Protein AF-K1LG59-F1 (afdb_monomer_lite)

Organism: NCBI:txid883112

Structure (mmCIF, N/CA/C/O backbone):
data_AF-K1LG59-F1
#
_entry.id   AF-K1LG59-F1
#
loop_
_atom_site.group_PDB
_atom_site.id
_atom_site.type_symbol
_atom_site.label_atom_id
_atom_site.label_alt_id
_atom_site.label_comp_id
_atom_site.label_asym_id
_at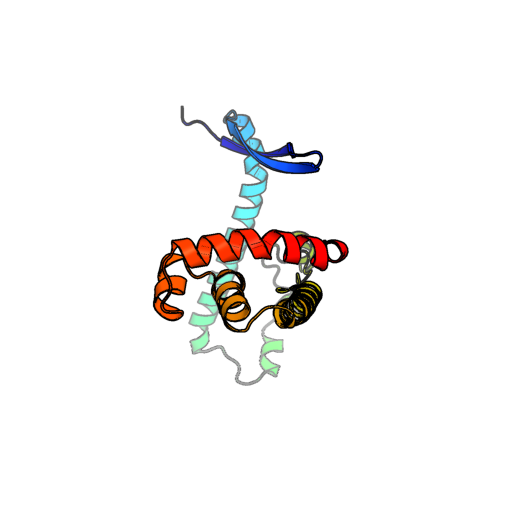om_site.label_entity_id
_atom_site.label_seq_id
_atom_site.pdbx_PDB_ins_code
_atom_site.Cartn_x
_atom_site.Cartn_y
_atom_site.Cartn_z
_atom_site.occupancy
_atom_site.B_iso_or_equiv
_atom_site.auth_seq_id
_atom_site.auth_comp_id
_atom_site.auth_asym_id
_atom_site.auth_atom_id
_atom_site.pdbx_PDB_model_num
ATOM 1 N N . MET A 1 1 ? -4.958 7.139 -50.883 1.00 59.84 1 MET A N 1
ATOM 2 C CA . MET A 1 1 ? -3.515 7.100 -50.556 1.00 59.84 1 MET A CA 1
ATOM 3 C C . MET A 1 1 ? -3.365 6.533 -49.154 1.00 59.84 1 MET A C 1
ATOM 5 O O . MET A 1 1 ? -4.100 6.967 -48.275 1.00 59.84 1 MET A O 1
ATOM 9 N N . LYS A 1 2 ? -2.511 5.521 -48.944 1.00 69.62 2 LYS A N 1
ATOM 10 C CA . LYS A 1 2 ? -2.252 4.999 -47.591 1.00 69.62 2 LYS A CA 1
ATOM 11 C C . LYS A 1 2 ? -1.446 6.051 -46.832 1.00 69.62 2 LYS A C 1
ATOM 13 O O . LYS A 1 2 ? -0.375 6.430 -47.292 1.00 69.62 2 LYS A O 1
ATOM 18 N N . LYS A 1 3 ? -1.971 6.538 -45.710 1.00 76.12 3 LYS A N 1
ATOM 19 C CA . LYS A 1 3 ? -1.255 7.484 -44.851 1.00 76.12 3 LYS A CA 1
ATOM 20 C C . LYS A 1 3 ? -0.057 6.772 -44.216 1.00 76.12 3 LYS A C 1
ATOM 22 O O . LYS A 1 3 ? -0.211 5.657 -43.717 1.00 76.12 3 LYS A O 1
ATOM 27 N N . ARG A 1 4 ? 1.130 7.378 -44.282 1.00 81.69 4 ARG A N 1
ATOM 28 C CA . ARG A 1 4 ? 2.338 6.897 -43.598 1.00 81.69 4 ARG A CA 1
ATOM 29 C C . ARG A 1 4 ? 2.473 7.664 -42.288 1.00 81.69 4 ARG A C 1
ATOM 31 O O . ARG A 1 4 ? 2.302 8.880 -42.270 1.00 81.69 4 ARG A O 1
ATOM 38 N N . VAL A 1 5 ? 2.748 6.949 -41.207 1.00 82.75 5 VAL A N 1
ATOM 39 C CA . VAL A 1 5 ? 2.861 7.516 -39.861 1.00 82.75 5 VAL A CA 1
ATOM 40 C C . VAL A 1 5 ? 4.259 7.224 -39.342 1.00 82.75 5 VAL A C 1
ATOM 42 O O . VAL A 1 5 ? 4.780 6.126 -39.547 1.00 82.75 5 VAL A O 1
ATOM 45 N N . VAL A 1 6 ? 4.870 8.219 -38.705 1.00 78.94 6 VAL A N 1
ATOM 46 C CA . VAL A 1 6 ? 6.154 8.084 -38.013 1.00 78.94 6 VAL A CA 1
ATOM 47 C C . VAL A 1 6 ? 5.965 8.520 -36.567 1.00 78.94 6 VAL A C 1
ATOM 49 O O . VAL A 1 6 ? 5.297 9.518 -36.290 1.00 78.94 6 VAL A O 1
ATOM 52 N N . THR A 1 7 ? 6.555 7.770 -35.643 1.00 83.50 7 THR A N 1
ATOM 53 C CA . THR A 1 7 ? 6.561 8.106 -34.221 1.00 83.50 7 THR A CA 1
ATOM 54 C C . THR A 1 7 ? 7.739 9.025 -33.921 1.00 83.50 7 THR A C 1
ATOM 56 O O . THR A 1 7 ? 8.890 8.673 -34.167 1.00 83.50 7 THR A O 1
ATOM 59 N N . VAL A 1 8 ? 7.459 10.200 -33.367 1.00 80.25 8 VAL A N 1
ATOM 60 C CA . VAL A 1 8 ? 8.466 11.187 -32.970 1.00 80.25 8 VAL A CA 1
ATOM 61 C C . VAL A 1 8 ? 8.398 11.377 -31.459 1.00 80.25 8 VAL A C 1
ATOM 63 O O . VAL A 1 8 ? 7.313 11.514 -30.895 1.00 80.25 8 VAL A O 1
ATOM 66 N N . LYS A 1 9 ? 9.552 11.395 -30.786 1.00 81.94 9 LYS A N 1
ATOM 67 C CA . LYS A 1 9 ? 9.637 11.746 -29.362 1.00 81.94 9 LYS A CA 1
ATOM 68 C C . LYS A 1 9 ? 9.551 13.262 -29.220 1.00 81.94 9 LYS A C 1
ATOM 70 O O . LYS A 1 9 ? 10.435 13.973 -29.690 1.00 81.94 9 LYS A O 1
ATOM 75 N N . THR A 1 10 ? 8.503 13.759 -28.577 1.00 80.88 10 THR A N 1
ATOM 76 C CA . THR A 1 10 ? 8.322 15.183 -28.277 1.00 80.88 10 THR A CA 1
ATOM 77 C C . THR A 1 10 ? 8.369 15.415 -26.772 1.00 80.88 10 THR A C 1
ATOM 79 O O . THR A 1 10 ? 7.940 14.576 -25.983 1.00 80.88 10 THR A O 1
ATOM 82 N N . VAL A 1 11 ? 8.924 16.548 -26.344 1.00 82.75 11 VAL A N 1
ATOM 83 C CA . VAL A 1 11 ? 8.945 16.922 -24.925 1.00 82.75 11 VAL A CA 1
ATOM 84 C C . VAL A 1 11 ? 7.616 17.589 -24.585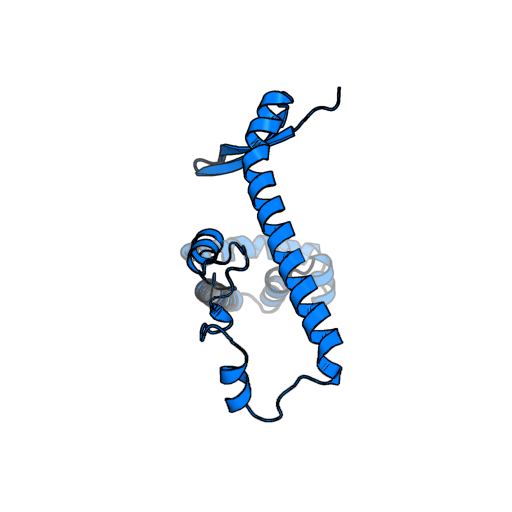 1.00 82.75 11 VAL A C 1
ATOM 86 O O . VAL A 1 11 ? 7.240 18.577 -25.216 1.00 82.75 11 VAL A O 1
ATOM 89 N N . LYS A 1 12 ? 6.905 17.069 -23.582 1.00 82.38 12 LYS A N 1
ATOM 90 C CA . LYS A 1 12 ? 5.705 17.695 -23.016 1.00 82.38 12 LYS A CA 1
ATOM 91 C C . LYS A 1 12 ? 5.931 18.025 -21.546 1.00 82.38 12 LYS A C 1
ATOM 93 O O . LYS A 1 12 ? 6.510 17.241 -20.800 1.00 82.38 12 LYS A O 1
ATOM 98 N N . GLN A 1 13 ? 5.456 19.195 -21.137 1.00 77.75 13 GLN A N 1
ATOM 99 C CA . GLN A 1 13 ? 5.476 19.641 -19.748 1.00 77.75 13 GLN A CA 1
ATOM 100 C C . GLN A 1 13 ? 4.234 19.118 -19.032 1.00 77.75 13 GLN A C 1
ATOM 102 O O . GLN A 1 13 ? 3.113 19.472 -19.394 1.00 77.75 13 GLN A O 1
ATOM 107 N N . ILE A 1 14 ? 4.436 18.272 -18.024 1.00 75.50 14 ILE A N 1
ATOM 108 C CA . ILE A 1 14 ? 3.369 17.760 -17.161 1.00 75.50 14 ILE A CA 1
ATOM 109 C C . ILE A 1 14 ? 3.797 18.041 -15.721 1.00 75.50 14 ILE A C 1
ATOM 111 O O . ILE A 1 14 ? 4.846 17.574 -15.282 1.00 75.50 14 ILE A O 1
ATOM 115 N N . ASN A 1 15 ? 3.010 18.839 -14.992 1.00 73.00 15 ASN A N 1
ATOM 116 C CA . ASN A 1 15 ? 3.259 19.204 -13.588 1.00 73.00 15 ASN A CA 1
ATOM 117 C C . ASN A 1 15 ? 4.679 19.750 -13.315 1.00 73.00 15 ASN A C 1
ATOM 119 O O . ASN A 1 15 ? 5.313 19.388 -12.326 1.00 73.00 15 ASN A O 1
ATOM 123 N N . GLY A 1 16 ? 5.201 20.595 -14.212 1.00 76.94 16 GLY A N 1
ATOM 124 C CA . GLY A 1 16 ? 6.520 21.229 -14.067 1.00 76.94 16 GLY A CA 1
ATOM 125 C C . GLY A 1 16 ? 7.722 20.322 -14.362 1.00 76.94 16 GLY A C 1
ATOM 126 O O . GLY A 1 16 ? 8.859 20.749 -14.171 1.00 76.94 16 GLY A O 1
ATOM 127 N N . LYS A 1 17 ? 7.498 19.087 -14.834 1.00 68.94 17 LYS A N 1
ATOM 128 C CA . LYS A 1 17 ? 8.548 18.165 -15.288 1.00 68.94 17 LYS A CA 1
ATOM 129 C C . LYS A 1 17 ? 8.451 17.946 -16.802 1.00 68.94 17 LYS A C 1
ATOM 131 O O . LYS A 1 17 ? 7.362 17.782 -17.355 1.00 68.94 17 LYS A O 1
ATOM 136 N N . ASN A 1 18 ? 9.609 17.914 -17.466 1.00 78.88 18 ASN A N 1
ATOM 137 C CA . ASN A 1 18 ? 9.730 17.542 -18.877 1.00 78.88 18 ASN A CA 1
ATOM 138 C C . ASN A 1 18 ? 9.606 16.021 -19.021 1.00 78.88 18 ASN A C 1
ATOM 140 O O . ASN A 1 18 ? 10.445 15.287 -18.504 1.00 78.88 18 ASN A O 1
ATOM 144 N N . VAL A 1 19 ? 8.593 15.556 -19.748 1.00 79.56 19 VAL A N 1
ATOM 145 C CA . VAL A 1 19 ? 8.387 14.137 -20.060 1.00 79.56 19 VAL A CA 1
ATOM 146 C C . VAL A 1 19 ? 8.488 13.940 -21.570 1.00 79.56 19 VAL A C 1
ATOM 148 O O . VAL A 1 19 ? 7.882 14.686 -22.342 1.00 79.56 19 VAL A O 1
ATOM 151 N N . LEU A 1 20 ? 9.254 12.936 -22.003 1.00 79.25 20 LEU A N 1
ATOM 152 C CA . LEU A 1 20 ? 9.310 12.524 -23.405 1.00 79.25 20 LEU A CA 1
ATOM 153 C C . LEU A 1 20 ? 8.065 11.702 -23.739 1.00 79.25 20 LEU A C 1
ATOM 155 O O . LEU A 1 20 ? 7.822 10.656 -23.143 1.00 79.25 20 LEU A O 1
ATOM 159 N N . VAL A 1 21 ? 7.283 12.176 -24.701 1.00 78.19 21 VAL A N 1
ATOM 160 C CA . VAL A 1 21 ? 6.050 11.539 -25.156 1.00 78.19 21 VAL A CA 1
ATOM 161 C C . VAL A 1 21 ? 6.207 11.151 -26.618 1.00 78.19 21 VAL A C 1
ATOM 163 O O . VAL A 1 21 ? 6.633 11.949 -27.449 1.00 78.19 21 VAL A O 1
ATOM 166 N N . ASN A 1 22 ? 5.843 9.916 -26.941 1.00 81.44 22 ASN A N 1
ATOM 167 C CA . ASN A 1 22 ? 5.785 9.453 -28.320 1.00 81.44 22 ASN A CA 1
ATOM 168 C C . ASN A 1 22 ? 4.531 10.029 -28.987 1.00 81.44 22 ASN A C 1
ATOM 170 O O . ASN A 1 22 ? 3.416 9.816 -28.511 1.00 81.44 22 ASN A O 1
ATOM 174 N N . GLN A 1 23 ? 4.713 10.768 -30.076 1.00 81.06 23 GLN A N 1
ATOM 175 C CA . GLN A 1 23 ? 3.637 11.338 -30.873 1.00 81.06 23 GLN A CA 1
ATOM 176 C C . GLN A 1 23 ? 3.689 10.775 -32.289 1.00 81.06 23 GLN A C 1
ATOM 178 O O . GLN A 1 23 ? 4.724 10.815 -32.950 1.00 81.06 23 GLN A O 1
ATOM 183 N N . GLU A 1 24 ? 2.557 10.267 -32.759 1.00 83.75 24 GLU A N 1
ATOM 184 C CA . GLU A 1 24 ? 2.387 9.825 -34.137 1.00 83.75 24 GLU A CA 1
ATOM 185 C C . GLU A 1 24 ? 2.074 11.025 -35.032 1.00 83.75 24 GLU A C 1
ATOM 187 O O . GLU A 1 24 ? 1.126 11.774 -34.788 1.00 83.75 24 GLU A O 1
ATOM 192 N N . VAL A 1 25 ? 2.903 11.228 -36.054 1.00 84.81 25 VAL A N 1
ATOM 193 C CA . VAL A 1 25 ? 2.750 12.302 -37.036 1.00 84.81 25 VAL A CA 1
ATOM 194 C C . VAL A 1 25 ? 2.506 11.671 -38.402 1.00 84.81 25 VAL A C 1
ATOM 196 O O . VAL A 1 25 ? 3.208 10.737 -38.797 1.00 84.81 25 VAL A O 1
ATOM 199 N N . GLU A 1 26 ? 1.498 12.165 -39.123 1.00 83.81 26 GLU A N 1
ATOM 200 C CA . GLU A 1 26 ? 1.270 11.800 -40.522 1.00 83.81 26 GLU A CA 1
ATOM 201 C C . GLU A 1 26 ? 2.316 12.498 -41.394 1.00 83.81 26 GLU A C 1
ATOM 203 O O . GLU A 1 26 ? 2.472 13.718 -41.347 1.00 83.81 26 GLU A O 1
ATOM 208 N N . VAL A 1 27 ? 3.047 11.716 -42.182 1.00 83.00 27 VAL A N 1
ATOM 209 C CA . VAL A 1 27 ? 4.206 12.185 -42.943 1.00 83.00 27 VAL A CA 1
ATOM 210 C C . VAL A 1 27 ? 4.027 11.834 -44.421 1.00 83.00 27 VAL A C 1
ATOM 212 O O . VAL A 1 27 ? 3.361 10.854 -44.771 1.00 83.00 27 VAL A O 1
ATOM 215 N N . THR A 1 28 ? 4.604 12.646 -45.309 1.00 89.69 28 THR A N 1
ATOM 216 C CA . THR A 1 28 ? 4.621 12.355 -46.748 1.00 89.69 28 THR A CA 1
ATOM 217 C C . THR A 1 28 ? 5.426 11.085 -47.036 1.00 89.69 28 THR A C 1
ATOM 219 O O . THR A 1 28 ? 6.312 10.693 -46.276 1.00 89.69 28 THR A O 1
ATOM 222 N N . GLU A 1 29 ? 5.126 10.416 -48.149 1.00 84.62 29 GLU A N 1
ATOM 223 C CA . GLU A 1 29 ? 5.803 9.165 -48.508 1.00 84.62 29 GLU A CA 1
ATOM 224 C C . GLU A 1 29 ? 7.314 9.354 -48.702 1.00 84.62 29 GLU A C 1
ATOM 226 O O . GLU A 1 29 ? 8.093 8.513 -48.266 1.00 84.62 29 GLU A O 1
ATOM 231 N N . GLU A 1 30 ? 7.736 10.487 -49.262 1.00 85.88 30 GLU A N 1
ATOM 232 C CA . GLU A 1 30 ? 9.151 10.815 -49.467 1.00 85.88 30 GLU A CA 1
ATOM 233 C C . GLU A 1 30 ? 9.920 10.914 -48.146 1.00 85.88 30 GLU A C 1
ATOM 235 O O . GLU A 1 30 ? 10.964 10.283 -47.987 1.00 85.88 30 GLU A O 1
ATOM 240 N N . ILE A 1 31 ? 9.372 11.643 -47.168 1.00 85.00 31 ILE A N 1
ATOM 241 C CA . ILE A 1 31 ? 10.004 11.809 -45.855 1.00 85.00 31 ILE A CA 1
ATOM 242 C C . ILE A 1 31 ? 9.994 10.475 -45.098 1.00 85.00 31 ILE A C 1
ATOM 244 O O . ILE A 1 31 ? 10.985 10.120 -44.464 1.00 85.00 31 ILE A O 1
ATOM 248 N N . TYR A 1 32 ? 8.911 9.699 -45.196 1.00 85.69 32 TYR A N 1
ATOM 249 C CA . TYR A 1 32 ? 8.847 8.362 -44.606 1.00 85.69 32 TYR A CA 1
ATOM 250 C C . TYR A 1 32 ? 9.939 7.443 -45.167 1.00 85.69 32 TYR A C 1
ATOM 252 O O . TYR A 1 32 ? 10.636 6.777 -44.405 1.00 85.69 32 TYR A O 1
ATOM 260 N N . LEU A 1 33 ? 10.118 7.417 -46.491 1.00 88.12 33 LEU A N 1
ATOM 261 C CA . LEU A 1 33 ? 11.151 6.605 -47.131 1.00 88.12 33 LEU A CA 1
ATOM 262 C C . LEU A 1 33 ? 12.553 7.046 -46.705 1.00 88.12 33 LEU A C 1
ATOM 264 O O . LEU A 1 33 ? 13.368 6.189 -46.375 1.00 88.12 33 LEU A O 1
ATOM 268 N N . GLU A 1 34 ? 12.830 8.349 -46.666 1.00 90.38 34 GLU A N 1
ATOM 269 C CA . GLU A 1 34 ? 14.144 8.862 -46.265 1.00 90.38 34 GLU A CA 1
ATOM 270 C C . GLU A 1 34 ? 14.478 8.517 -44.808 1.00 90.38 34 GLU A C 1
ATOM 272 O O . GLU A 1 34 ? 15.573 8.034 -44.519 1.00 90.38 34 GLU A O 1
ATOM 277 N N . MET A 1 35 ? 13.497 8.652 -43.910 1.00 86.50 35 MET A N 1
ATOM 278 C CA . MET A 1 35 ? 13.631 8.278 -42.500 1.00 86.50 35 MET A CA 1
ATOM 279 C C . MET A 1 35 ? 13.814 6.768 -42.296 1.00 86.50 35 MET A C 1
ATOM 281 O O . MET A 1 35 ? 14.581 6.352 -41.431 1.00 86.50 35 MET A O 1
ATOM 285 N N . MET A 1 36 ? 13.131 5.932 -43.084 1.00 88.12 36 MET A N 1
ATOM 286 C CA . MET A 1 36 ? 13.160 4.472 -42.918 1.00 88.12 36 MET A CA 1
ATOM 287 C C . MET A 1 36 ? 14.335 3.792 -43.634 1.00 88.12 36 MET A C 1
ATOM 289 O O . MET A 1 36 ? 14.748 2.709 -43.227 1.00 88.12 36 MET A O 1
ATOM 293 N N . ARG A 1 37 ? 14.922 4.412 -44.666 1.00 85.56 37 ARG A N 1
ATOM 294 C CA . ARG A 1 37 ? 16.114 3.911 -45.381 1.00 85.56 37 ARG A CA 1
ATOM 295 C C . ARG A 1 37 ? 17.276 3.475 -44.474 1.00 85.56 37 ARG A C 1
ATOM 297 O O . ARG A 1 37 ? 17.803 2.389 -44.719 1.00 85.56 37 ARG A O 1
ATOM 304 N N . PRO A 1 38 ? 17.738 4.253 -43.474 1.00 83.81 38 PRO A N 1
ATOM 305 C CA . PRO A 1 38 ? 18.802 3.805 -42.573 1.00 83.81 38 PRO A CA 1
ATOM 306 C C . PRO A 1 38 ? 18.388 2.569 -41.767 1.00 83.81 38 PRO A C 1
ATOM 308 O O . PRO A 1 38 ? 19.125 1.587 -41.765 1.00 83.81 38 PRO A O 1
ATOM 311 N N . VAL A 1 39 ? 17.177 2.568 -41.203 1.00 82.44 39 VAL A N 1
ATOM 312 C CA . VAL A 1 39 ? 16.633 1.444 -40.423 1.00 82.44 39 VAL A CA 1
ATOM 313 C C . VAL A 1 39 ? 16.542 0.174 -41.273 1.00 82.44 39 VAL A C 1
ATOM 315 O O . VAL A 1 39 ? 16.942 -0.903 -40.843 1.00 82.44 39 VAL A O 1
ATOM 318 N N . TRP A 1 40 ? 16.071 0.282 -42.516 1.00 85.19 40 TRP A N 1
ATOM 319 C CA . TRP A 1 40 ? 16.000 -0.855 -43.434 1.00 85.19 40 TRP A CA 1
ATOM 320 C C . TRP A 1 40 ? 17.365 -1.371 -43.863 1.00 85.19 40 TRP A C 1
ATOM 322 O O . TRP A 1 40 ? 17.512 -2.576 -44.057 1.00 85.19 40 TRP A O 1
ATOM 332 N N . ARG A 1 41 ? 18.363 -0.493 -44.023 1.00 81.00 41 ARG A N 1
ATOM 333 C CA . ARG A 1 41 ? 19.738 -0.925 -44.302 1.00 81.00 41 ARG A CA 1
ATOM 334 C C . ARG A 1 41 ? 20.275 -1.769 -43.156 1.00 81.00 41 ARG A C 1
ATOM 336 O O . ARG A 1 41 ? 20.792 -2.847 -43.429 1.00 81.00 41 ARG A O 1
ATOM 343 N N . GLU A 1 42 ? 20.091 -1.324 -41.916 1.00 73.56 42 GLU A N 1
ATOM 344 C CA . GLU A 1 42 ? 20.492 -2.088 -40.730 1.00 73.56 42 GLU A CA 1
ATOM 345 C C . GLU A 1 42 ? 19.739 -3.422 -40.653 1.00 73.56 42 GLU A C 1
ATOM 347 O O . GLU A 1 42 ? 20.366 -4.475 -40.622 1.00 73.56 42 GLU A O 1
ATOM 352 N N . GLN A 1 43 ? 18.407 -3.415 -40.767 1.00 77.31 43 GLN A N 1
ATOM 353 C CA . GLN A 1 43 ? 17.601 -4.644 -40.754 1.00 77.31 43 GLN A CA 1
ATOM 354 C C . GLN A 1 43 ? 18.001 -5.629 -41.858 1.00 77.31 43 GLN A C 1
ATOM 356 O O . GLN A 1 43 ? 18.062 -6.834 -41.622 1.00 77.31 43 GLN A O 1
ATOM 361 N N . LYS A 1 44 ? 18.290 -5.141 -43.071 1.00 75.62 44 LYS A N 1
ATOM 362 C CA . LYS A 1 44 ? 18.746 -5.987 -44.180 1.00 75.62 44 LYS A CA 1
ATOM 363 C C . LYS A 1 44 ? 20.159 -6.518 -43.970 1.00 75.62 44 LYS A C 1
ATOM 365 O O . LYS A 1 44 ? 20.421 -7.643 -44.385 1.00 75.62 44 LYS A O 1
ATOM 370 N N . GLN A 1 45 ? 21.050 -5.751 -43.347 1.00 71.00 45 GLN A N 1
ATOM 371 C CA . GLN A 1 45 ? 22.369 -6.244 -42.943 1.00 71.00 45 GLN A CA 1
ATOM 372 C C . GLN A 1 45 ? 22.235 -7.350 -41.894 1.00 71.00 45 GLN A C 1
ATOM 374 O O . GLN A 1 45 ? 22.796 -8.424 -42.082 1.00 71.00 45 GLN A O 1
ATOM 379 N N . THR A 1 46 ? 21.415 -7.135 -40.864 1.00 66.56 46 THR A N 1
ATOM 380 C CA . THR A 1 46 ? 21.115 -8.135 -39.835 1.00 66.56 46 THR A CA 1
ATOM 381 C C . THR A 1 46 ? 20.500 -9.399 -40.434 1.00 66.56 46 THR A C 1
ATOM 383 O O . THR A 1 46 ? 20.933 -10.497 -40.105 1.00 66.56 46 THR A O 1
ATOM 386 N N . GLN A 1 47 ? 19.536 -9.263 -41.353 1.00 68.06 47 GLN A N 1
ATOM 387 C CA . GLN A 1 47 ? 18.915 -10.401 -42.034 1.00 68.06 47 GLN A CA 1
ATOM 388 C C . GLN A 1 47 ? 19.953 -11.250 -42.780 1.00 68.06 47 GLN A C 1
ATOM 390 O O . GLN A 1 47 ? 19.959 -12.462 -42.607 1.00 68.06 47 GLN A O 1
ATOM 395 N N . ARG A 1 48 ? 20.844 -10.619 -43.559 1.00 70.00 48 ARG A N 1
ATOM 396 C CA . ARG A 1 48 ? 21.920 -11.322 -44.280 1.00 70.00 48 ARG A CA 1
ATOM 397 C C . ARG A 1 48 ? 22.869 -12.024 -43.319 1.00 70.00 48 ARG A C 1
ATOM 399 O O . ARG A 1 48 ? 23.192 -13.181 -43.522 1.00 70.00 48 ARG A O 1
ATOM 406 N N . ALA A 1 49 ? 23.243 -11.349 -42.237 1.00 64.94 49 ALA A N 1
ATOM 407 C CA . ALA A 1 49 ? 24.143 -11.921 -41.249 1.00 64.94 49 ALA A CA 1
ATOM 408 C C . ALA A 1 49 ? 23.544 -13.159 -40.551 1.00 64.94 49 ALA A C 1
ATOM 410 O O . ALA A 1 49 ? 24.257 -14.131 -40.338 1.00 64.94 49 ALA A O 1
ATOM 411 N N . TYR A 1 50 ? 22.243 -13.163 -40.235 1.00 64.12 50 TYR A N 1
ATOM 412 C CA . TYR A 1 50 ? 21.571 -14.349 -39.684 1.00 64.12 50 TYR A CA 1
ATOM 413 C C . TYR A 1 50 ? 21.326 -15.451 -40.722 1.00 64.12 50 TYR A C 1
ATOM 415 O O . TYR A 1 50 ? 21.365 -16.625 -40.370 1.00 64.12 50 TYR A O 1
ATOM 423 N N . GLU A 1 51 ? 21.077 -15.098 -41.984 1.00 65.12 51 GLU A N 1
ATOM 424 C CA . GLU A 1 51 ? 20.964 -16.063 -43.083 1.00 65.12 51 GLU A CA 1
ATOM 425 C C . GLU A 1 51 ? 22.298 -16.788 -43.303 1.00 65.12 51 GLU A C 1
ATOM 427 O O . GLU A 1 51 ? 22.320 -18.016 -43.309 1.00 65.12 51 GLU A O 1
ATOM 432 N N . ASP A 1 52 ? 23.411 -16.049 -43.329 1.00 63.03 52 ASP A N 1
ATOM 433 C CA . ASP A 1 52 ? 24.765 -16.608 -43.402 1.00 63.03 52 ASP A CA 1
ATOM 434 C C . ASP A 1 52 ? 25.065 -17.528 -42.203 1.00 63.03 52 ASP A C 1
ATOM 436 O O . ASP A 1 52 ? 25.660 -18.592 -42.365 1.00 63.03 52 ASP A O 1
ATOM 440 N N . ILE A 1 53 ? 24.617 -17.152 -40.997 1.00 58.69 53 ILE A N 1
ATOM 441 C CA . ILE A 1 53 ? 24.738 -17.980 -39.787 1.00 58.69 53 ILE A CA 1
ATOM 442 C C . ILE A 1 53 ? 23.928 -19.269 -39.929 1.00 58.69 53 ILE A C 1
ATOM 444 O O . ILE A 1 53 ? 24.469 -20.344 -39.701 1.00 58.69 53 ILE A O 1
ATOM 448 N N . ASN A 1 54 ? 22.655 -19.190 -40.316 1.00 58.84 54 ASN A N 1
ATOM 449 C CA . ASN A 1 54 ? 21.796 -20.368 -40.452 1.00 58.84 54 ASN A CA 1
ATOM 450 C C . ASN A 1 54 ? 22.308 -21.330 -41.527 1.00 58.84 54 ASN A C 1
ATOM 452 O O . ASN A 1 54 ? 22.267 -22.534 -41.306 1.00 58.84 54 ASN A O 1
ATOM 456 N N . VAL A 1 55 ? 22.832 -20.808 -42.641 1.00 62.16 55 VAL A N 1
ATOM 457 C CA . VAL A 1 55 ? 23.500 -21.610 -43.677 1.00 62.16 55 VAL A CA 1
ATOM 458 C C . VAL A 1 55 ? 24.765 -22.271 -43.123 1.00 62.16 55 VAL A C 1
ATOM 460 O O . VAL A 1 55 ? 24.996 -23.454 -43.352 1.00 62.16 55 VAL A O 1
ATOM 463 N N . ALA A 1 56 ? 25.579 -21.546 -42.351 1.00 60.31 56 ALA A N 1
ATOM 464 C CA . ALA A 1 56 ? 26.754 -22.127 -41.705 1.00 60.31 56 ALA A CA 1
ATOM 465 C C . ALA A 1 56 ? 26.376 -23.235 -40.701 1.00 60.31 56 ALA A C 1
ATOM 467 O O . ALA A 1 56 ? 27.036 -24.270 -40.667 1.00 60.31 56 ALA A O 1
ATOM 468 N N . TRP A 1 57 ? 25.299 -23.058 -39.926 1.00 53.78 57 TRP A N 1
ATOM 469 C CA . TRP A 1 57 ? 24.793 -24.075 -38.997 1.00 53.78 57 TRP A CA 1
ATOM 470 C C . TRP A 1 57 ? 24.178 -25.280 -39.709 1.00 53.78 57 TRP A C 1
ATOM 472 O O . TRP A 1 57 ? 24.444 -26.400 -39.289 1.00 53.78 57 TRP A O 1
ATOM 482 N N . SER A 1 58 ? 23.408 -25.086 -40.787 1.00 56.78 58 SER A N 1
ATOM 483 C CA . SER A 1 58 ? 22.851 -26.202 -41.561 1.00 56.78 58 SER A CA 1
ATOM 484 C C . SER A 1 58 ? 23.950 -27.019 -42.227 1.00 56.78 58 SER A C 1
ATOM 486 O O . SER A 1 58 ? 23.928 -28.241 -42.151 1.00 56.78 58 SER A O 1
ATOM 488 N N . ASN A 1 59 ? 24.960 -26.355 -42.798 1.00 58.50 59 ASN A N 1
ATOM 489 C CA . ASN A 1 59 ? 26.117 -27.040 -43.372 1.00 58.50 59 ASN A CA 1
ATOM 490 C C . ASN A 1 59 ? 26.900 -27.789 -42.283 1.00 58.50 59 ASN A C 1
ATOM 492 O O . ASN A 1 59 ? 27.305 -28.927 -42.487 1.00 58.50 59 ASN A O 1
ATOM 496 N N . TYR A 1 60 ? 27.047 -27.194 -41.095 1.00 56.12 60 TYR A N 1
ATOM 497 C CA . TYR A 1 60 ? 27.664 -27.849 -39.941 1.00 56.12 60 TYR A CA 1
ATOM 498 C C . TYR A 1 60 ? 26.866 -29.066 -39.436 1.00 56.12 60 TYR A C 1
ATOM 500 O O . TYR A 1 60 ? 27.460 -30.040 -38.977 1.00 56.12 60 TYR A O 1
ATOM 508 N N . GLU A 1 61 ? 25.533 -29.035 -39.499 1.00 55.56 61 GLU A N 1
ATOM 509 C CA . GLU A 1 61 ? 24.665 -30.162 -39.135 1.00 55.56 61 GLU A CA 1
ATOM 510 C C . GLU A 1 61 ? 24.646 -31.273 -40.194 1.00 55.56 61 GLU A C 1
ATOM 512 O O . GLU A 1 61 ? 24.607 -32.448 -39.827 1.00 55.56 61 GLU A O 1
ATOM 517 N N . GLU A 1 62 ? 24.731 -30.933 -41.481 1.00 56.06 62 GLU A N 1
ATOM 518 C CA . GLU A 1 62 ? 24.803 -31.902 -42.583 1.00 56.06 62 GLU A CA 1
ATOM 519 C C . GLU A 1 62 ? 26.193 -32.561 -42.694 1.00 56.06 62 GLU A C 1
ATOM 521 O O . GLU A 1 62 ? 26.288 -33.778 -42.862 1.00 56.06 62 GLU A O 1
ATOM 526 N N . GLU A 1 63 ? 27.285 -31.809 -42.512 1.00 53.47 63 GLU A N 1
ATOM 527 C CA . GLU A 1 63 ? 28.665 -32.337 -42.515 1.00 53.47 63 GLU A CA 1
ATOM 528 C C . GLU A 1 63 ? 29.048 -33.063 -41.211 1.00 53.47 63 GLU A C 1
ATOM 530 O O . GLU A 1 63 ? 30.068 -33.761 -41.135 1.00 53.47 63 GLU A O 1
ATOM 535 N N . LYS A 1 64 ? 28.187 -32.986 -40.189 1.00 48.22 64 LYS A N 1
ATOM 536 C CA . LYS A 1 64 ? 28.322 -33.699 -38.909 1.00 48.22 64 LYS A CA 1
ATOM 537 C C . LYS A 1 64 ? 28.243 -35.224 -39.021 1.00 48.22 64 LYS A C 1
ATOM 539 O O . LYS A 1 64 ? 28.379 -35.901 -38.002 1.00 48.22 64 LYS A O 1
ATOM 544 N N . SER A 1 65 ? 28.051 -35.771 -40.222 1.00 49.16 65 SER A N 1
ATOM 545 C CA . SER A 1 65 ? 28.113 -37.214 -40.448 1.00 49.16 65 SER A CA 1
ATOM 546 C C . SER A 1 65 ? 29.542 -37.762 -40.570 1.00 49.16 65 SER A C 1
ATOM 548 O O . SER A 1 65 ? 29.732 -38.905 -40.179 1.00 49.16 65 SER A O 1
ATOM 550 N N . ASP A 1 66 ? 30.545 -36.997 -41.030 1.00 51.62 66 ASP A N 1
ATOM 551 C CA . ASP A 1 66 ? 31.900 -37.546 -41.291 1.00 51.62 66 ASP A CA 1
ATOM 552 C C . ASP A 1 66 ? 33.079 -36.631 -40.883 1.00 51.62 66 ASP A C 1
ATOM 554 O O . ASP A 1 66 ? 34.235 -37.051 -40.962 1.00 51.62 66 ASP A O 1
ATOM 558 N N . TRP A 1 67 ? 32.832 -35.393 -40.426 1.00 52.31 67 TRP A N 1
ATOM 559 C CA . TRP A 1 67 ? 33.890 -34.381 -40.236 1.00 52.31 67 TRP A CA 1
ATOM 560 C C . TRP A 1 67 ? 34.007 -33.794 -38.819 1.00 52.31 67 TRP A C 1
ATOM 562 O O . TRP A 1 67 ? 34.499 -32.682 -38.647 1.00 52.31 67 TRP A O 1
ATOM 572 N N . MET A 1 68 ? 33.593 -34.521 -37.772 1.00 47.50 68 MET A N 1
ATOM 573 C CA . MET A 1 68 ? 33.963 -34.156 -36.394 1.00 47.50 68 MET A CA 1
ATOM 574 C C . MET A 1 68 ? 35.274 -34.850 -35.998 1.00 47.50 68 MET A C 1
ATOM 576 O O . MET A 1 68 ? 35.290 -36.071 -35.828 1.00 47.50 68 MET A O 1
ATOM 580 N N . PRO A 1 69 ? 36.377 -34.110 -35.803 1.00 50.09 69 PRO A N 1
ATOM 581 C CA . PRO A 1 69 ? 37.560 -34.691 -35.209 1.00 50.09 69 PRO A CA 1
ATOM 582 C C . PRO A 1 69 ? 37.312 -35.033 -33.733 1.00 50.09 69 PRO A C 1
ATOM 584 O O . PRO A 1 69 ? 36.754 -34.238 -32.978 1.00 50.09 69 PRO A O 1
ATOM 587 N N . GLY A 1 70 ? 37.749 -36.219 -33.311 1.00 50.09 70 GLY A N 1
ATOM 588 C CA . GLY A 1 70 ? 37.501 -36.754 -31.970 1.00 50.09 70 GLY A CA 1
ATOM 589 C C . GLY A 1 70 ? 38.245 -36.045 -30.832 1.00 50.09 70 GLY A C 1
ATOM 590 O O . GLY A 1 70 ? 38.057 -36.424 -29.676 1.00 50.09 70 GLY A O 1
ATOM 591 N N . THR A 1 71 ? 39.092 -35.047 -31.117 1.00 50.97 71 THR A N 1
ATOM 592 C CA . THR A 1 71 ? 39.876 -34.329 -30.101 1.00 50.97 71 THR A CA 1
ATOM 593 C C . THR A 1 71 ? 39.946 -32.808 -30.337 1.00 50.97 71 THR A C 1
ATOM 595 O O . THR A 1 71 ? 39.997 -32.363 -31.485 1.00 50.97 71 THR A O 1
ATOM 598 N N . PRO A 1 72 ? 40.011 -31.986 -29.264 1.00 48.66 72 PRO A N 1
ATOM 599 C CA . PRO A 1 72 ? 40.100 -30.521 -29.359 1.00 48.66 72 PRO A CA 1
ATOM 600 C C . PRO A 1 72 ? 41.276 -29.970 -30.189 1.00 48.66 72 PRO A C 1
ATOM 602 O O . PRO A 1 72 ? 41.138 -28.914 -30.800 1.00 48.66 72 PRO A O 1
ATOM 605 N N . ASP A 1 73 ? 42.407 -30.682 -30.266 1.00 45.50 73 ASP A N 1
ATOM 606 C CA . ASP A 1 73 ? 43.602 -30.245 -31.015 1.00 45.50 73 ASP A CA 1
ATOM 607 C C . ASP A 1 73 ? 43.405 -30.233 -32.539 1.00 45.50 73 ASP A C 1
ATOM 609 O O . ASP A 1 73 ? 44.045 -29.459 -33.251 1.00 45.50 73 ASP A O 1
ATOM 613 N N . GLN A 1 74 ? 42.504 -31.066 -33.061 1.00 45.22 74 GLN A N 1
ATOM 614 C CA . GLN A 1 74 ? 42.237 -31.165 -34.499 1.00 45.22 74 GLN A CA 1
ATOM 615 C C . GLN A 1 74 ? 41.393 -29.993 -35.026 1.00 45.22 74 GLN A C 1
ATOM 617 O O . GLN A 1 74 ? 41.425 -29.701 -36.220 1.00 45.22 74 GLN A O 1
ATOM 622 N N . PHE A 1 75 ? 40.695 -29.277 -34.141 1.00 41.94 75 PHE A N 1
ATOM 623 C CA . PHE A 1 75 ? 39.915 -28.088 -34.489 1.00 41.94 75 PHE A CA 1
ATOM 624 C C . PHE A 1 75 ? 40.813 -26.930 -34.962 1.00 41.94 75 PHE A C 1
ATOM 626 O O . PHE A 1 75 ? 40.449 -26.161 -35.847 1.00 41.94 75 PHE A O 1
ATOM 633 N N . THR A 1 76 ? 42.039 -26.861 -34.436 1.00 43.22 76 THR A N 1
ATOM 634 C CA . THR A 1 76 ? 43.061 -25.866 -34.802 1.00 43.22 76 THR A CA 1
ATOM 635 C C . THR A 1 76 ? 43.609 -26.071 -36.221 1.00 43.22 76 THR A C 1
ATOM 637 O O . THR A 1 76 ? 44.125 -25.136 -36.825 1.00 43.22 76 THR A O 1
ATOM 640 N N . ALA A 1 77 ? 43.491 -27.282 -36.780 1.00 40.75 77 ALA A N 1
ATOM 641 C CA . ALA A 1 77 ? 44.089 -27.653 -38.066 1.00 40.75 77 ALA A CA 1
ATOM 642 C C . ALA A 1 77 ? 43.155 -27.476 -39.280 1.00 40.75 77 ALA A C 1
ATOM 644 O O . ALA A 1 77 ? 43.602 -27.623 -40.415 1.00 40.75 77 ALA A O 1
ATOM 645 N N . MET A 1 78 ? 41.875 -27.154 -39.068 1.00 42.31 78 MET A N 1
ATOM 646 C CA . MET A 1 78 ? 40.875 -27.029 -40.143 1.00 42.31 78 MET A CA 1
ATOM 647 C C . MET A 1 78 ? 40.621 -25.583 -40.597 1.00 42.31 78 MET A C 1
ATOM 649 O O . MET A 1 78 ? 39.819 -25.346 -41.496 1.00 42.31 78 MET A O 1
ATOM 653 N N . GLY A 1 79 ? 41.341 -24.613 -40.032 1.00 36.66 79 GLY A N 1
ATOM 654 C CA . GLY A 1 79 ? 41.485 -23.282 -40.610 1.00 36.66 79 GLY A CA 1
ATOM 655 C C . GLY A 1 79 ? 42.687 -23.264 -41.549 1.00 36.66 79 GLY A C 1
ATOM 656 O O . GLY A 1 79 ? 43.815 -23.073 -41.103 1.00 36.66 79 GLY A O 1
ATOM 657 N N . GLY A 1 80 ? 42.467 -23.424 -42.858 1.00 40.16 80 GLY A N 1
ATOM 658 C CA . GLY A 1 80 ? 43.500 -23.187 -43.887 1.00 40.16 80 GLY A CA 1
ATOM 659 C C . GLY A 1 80 ? 44.083 -21.761 -43.864 1.00 40.16 80 GLY A C 1
ATOM 660 O O . GLY A 1 80 ? 45.100 -21.476 -44.488 1.00 40.16 80 GLY A O 1
ATOM 661 N N . THR A 1 81 ? 43.476 -20.881 -43.083 1.00 47.09 81 THR A N 1
ATOM 662 C CA . THR A 1 81 ? 44.047 -19.672 -42.500 1.00 47.09 81 THR A CA 1
ATOM 663 C C . THR A 1 81 ? 43.843 -19.832 -40.999 1.00 47.09 81 THR A C 1
ATOM 665 O O . THR A 1 81 ? 42.704 -20.034 -40.591 1.00 47.09 81 THR A O 1
ATOM 668 N N . GLY A 1 82 ? 44.902 -19.821 -40.184 1.00 41.97 82 GLY A N 1
ATOM 669 C CA . GLY A 1 82 ? 44.859 -20.049 -38.727 1.00 41.97 82 GLY A CA 1
ATOM 670 C C . GLY A 1 82 ? 44.137 -18.959 -37.923 1.00 41.97 82 GLY A C 1
ATOM 671 O O . GLY A 1 82 ? 44.624 -18.521 -36.883 1.00 41.97 82 GLY A O 1
ATOM 672 N N . GLU A 1 83 ? 43.005 -18.489 -38.426 1.00 41.75 83 GLU A N 1
ATOM 673 C CA . GLU A 1 83 ? 42.144 -17.499 -37.820 1.00 41.75 83 GLU A CA 1
ATOM 674 C C . GLU A 1 83 ? 41.083 -18.238 -36.992 1.00 41.75 83 GLU A C 1
ATOM 676 O O . GLU A 1 83 ? 40.339 -19.065 -37.529 1.00 41.75 83 GLU A O 1
ATOM 681 N N . PRO A 1 84 ? 41.026 -18.009 -35.668 1.00 43.75 84 PRO A N 1
ATOM 682 C CA . PRO A 1 84 ? 40.006 -18.614 -34.826 1.00 43.75 84 PRO A CA 1
ATOM 683 C C . PRO A 1 84 ? 38.613 -18.209 -35.323 1.00 43.75 84 PRO A C 1
ATOM 685 O O . PRO A 1 84 ? 38.424 -17.100 -35.813 1.00 43.75 84 PRO A O 1
ATOM 688 N N . ILE A 1 85 ? 37.615 -19.079 -35.141 1.00 43.19 85 ILE A N 1
ATOM 689 C CA . ILE A 1 85 ? 36.206 -18.869 -35.546 1.00 43.19 85 ILE A CA 1
ATOM 690 C C . ILE A 1 85 ? 35.634 -17.520 -35.066 1.00 43.19 85 ILE A C 1
ATOM 692 O O . ILE A 1 85 ? 34.728 -16.970 -35.687 1.00 43.19 85 ILE A O 1
ATOM 696 N N . SER A 1 86 ? 36.210 -16.932 -34.015 1.00 47.84 86 SER A N 1
ATOM 697 C CA . SER A 1 86 ? 35.923 -15.572 -33.545 1.00 47.84 86 SER A CA 1
ATOM 698 C C . SER A 1 86 ? 36.232 -14.452 -34.553 1.00 47.84 86 SER A C 1
ATOM 700 O O . SER A 1 86 ? 35.806 -13.322 -34.333 1.00 47.84 86 SER A O 1
ATOM 702 N N . GLN A 1 87 ? 36.957 -14.739 -35.637 1.00 44.28 87 GLN A N 1
ATOM 703 C CA . GLN A 1 87 ? 37.319 -13.797 -36.700 1.00 44.28 87 GLN A CA 1
ATOM 704 C C . GLN A 1 87 ? 36.503 -13.977 -37.981 1.00 44.28 87 GLN A C 1
ATOM 706 O O . GLN A 1 87 ? 36.655 -13.170 -38.901 1.00 44.28 87 GLN A O 1
ATOM 711 N N . LEU A 1 88 ? 35.598 -14.967 -38.046 1.00 43.72 88 LEU A N 1
ATOM 712 C CA . LEU A 1 88 ? 34.587 -14.980 -39.098 1.00 43.72 88 LEU A CA 1
ATOM 713 C C . LEU A 1 88 ? 33.812 -13.674 -38.980 1.00 43.72 88 LEU A C 1
ATOM 715 O O . LEU A 1 88 ? 33.045 -13.454 -38.043 1.00 43.72 88 LEU A O 1
ATOM 719 N N . LYS A 1 89 ? 34.069 -12.788 -39.940 1.00 47.28 89 LYS A N 1
ATOM 720 C CA . LYS A 1 89 ? 33.419 -11.498 -40.130 1.00 47.28 89 LYS A CA 1
ATOM 721 C C . LYS A 1 89 ? 31.974 -11.734 -40.571 1.00 47.28 89 LYS A C 1
ATOM 723 O O . LYS A 1 89 ? 31.563 -11.310 -41.645 1.00 47.28 89 LYS A O 1
ATOM 728 N N . MET A 1 90 ? 31.205 -12.445 -39.752 1.00 47.78 90 MET A N 1
ATOM 729 C CA . MET A 1 90 ? 29.760 -12.471 -39.845 1.00 47.78 90 MET A CA 1
ATOM 730 C C . MET A 1 90 ? 29.346 -11.017 -39.642 1.00 47.78 90 MET A C 1
ATOM 732 O O . MET A 1 90 ? 29.748 -10.400 -38.656 1.00 47.78 90 MET A O 1
ATOM 736 N N . GLY A 1 91 ? 28.627 -10.430 -40.600 1.00 49.12 91 GLY A N 1
ATOM 737 C CA . GLY A 1 91 ? 28.194 -9.024 -40.594 1.00 49.12 91 GLY A CA 1
ATOM 738 C C . GLY A 1 91 ? 27.175 -8.690 -39.498 1.00 49.12 91 GLY A C 1
ATOM 739 O O . GLY A 1 91 ? 26.255 -7.907 -39.719 1.00 49.12 91 GLY A O 1
ATOM 740 N N . LEU A 1 92 ? 27.299 -9.331 -38.341 1.00 54.69 92 LEU A N 1
ATOM 741 C CA . LEU A 1 92 ? 26.483 -9.167 -37.164 1.00 54.69 92 LEU A CA 1
ATOM 742 C C . LEU A 1 92 ? 26.886 -7.846 -36.494 1.00 54.69 92 LEU A C 1
ATOM 744 O O . LEU A 1 92 ? 28.053 -7.677 -36.135 1.00 54.69 92 LEU A O 1
ATOM 748 N N . PRO A 1 93 ? 25.953 -6.907 -36.275 1.00 49.28 93 PRO A N 1
ATOM 749 C CA . PRO A 1 93 ? 26.22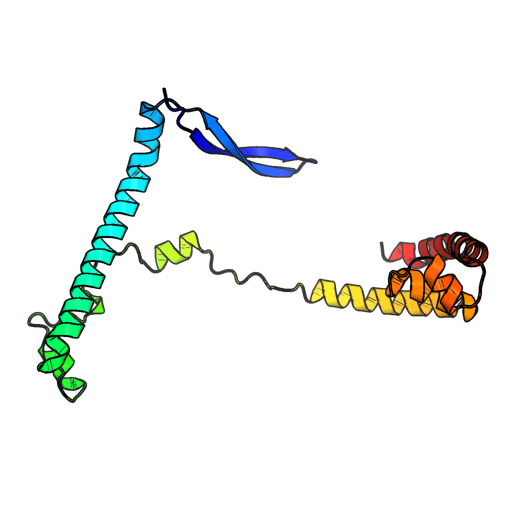2 -5.673 -35.542 1.00 49.28 93 PRO A CA 1
ATOM 750 C C . PRO A 1 93 ? 26.283 -5.936 -34.025 1.00 49.28 93 PRO A C 1
ATOM 752 O O . PRO A 1 93 ? 25.699 -5.200 -33.240 1.00 49.28 93 PRO A O 1
ATOM 755 N N . LEU A 1 94 ? 26.950 -7.014 -33.607 1.00 57.31 94 LEU A N 1
ATOM 756 C CA . LEU A 1 94 ? 27.163 -7.372 -32.206 1.00 57.31 94 LEU A CA 1
ATOM 757 C C . LEU A 1 94 ? 28.570 -6.950 -31.770 1.00 57.31 94 LEU A C 1
ATOM 759 O O . LEU A 1 94 ? 29.309 -7.751 -31.198 1.00 57.31 94 LEU A O 1
ATOM 763 N N . SER A 1 95 ? 28.979 -5.704 -32.038 1.00 64.50 95 SER A N 1
ATOM 764 C CA . SER A 1 95 ? 30.048 -5.162 -31.200 1.00 64.50 95 SER A CA 1
ATOM 765 C C . SER A 1 95 ? 29.498 -5.105 -29.776 1.00 64.50 95 SER A C 1
ATOM 767 O O . SER A 1 95 ? 28.402 -4.585 -29.550 1.00 64.50 95 SER A O 1
ATOM 769 N N . LEU A 1 96 ? 30.244 -5.667 -28.822 1.00 59.44 96 LEU A N 1
ATOM 770 C CA . LEU A 1 96 ? 29.926 -5.555 -27.395 1.00 59.44 96 LEU A CA 1
ATOM 771 C C . LEU A 1 96 ? 29.654 -4.090 -27.018 1.00 59.44 96 LEU A C 1
ATOM 773 O O . LEU A 1 96 ? 28.723 -3.816 -26.269 1.00 59.44 96 LEU A O 1
ATOM 777 N N . ASP A 1 97 ? 30.388 -3.167 -27.643 1.00 61.72 97 ASP A N 1
ATOM 778 C CA . ASP A 1 97 ? 30.231 -1.722 -27.487 1.00 61.72 97 ASP A CA 1
ATOM 779 C C . ASP A 1 97 ? 28.839 -1.205 -27.897 1.00 61.72 97 ASP A C 1
ATOM 781 O O . ASP A 1 97 ? 28.253 -0.414 -27.166 1.00 61.72 97 ASP A O 1
ATOM 785 N N . ARG A 1 98 ? 28.242 -1.681 -29.005 1.00 64.75 98 ARG A N 1
ATOM 786 C CA . ARG A 1 98 ? 26.903 -1.221 -29.437 1.00 64.75 98 ARG A CA 1
ATOM 787 C C . ARG A 1 98 ? 25.800 -1.741 -28.518 1.00 64.75 98 ARG A C 1
ATOM 789 O O . ARG A 1 98 ? 24.868 -1.016 -28.196 1.00 64.75 98 ARG A O 1
ATOM 796 N N . ILE A 1 99 ? 25.923 -2.985 -28.054 1.00 63.38 99 ILE A N 1
ATOM 797 C CA . ILE A 1 99 ? 24.982 -3.549 -27.074 1.00 63.38 99 ILE A CA 1
ATOM 798 C C . ILE A 1 99 ? 25.091 -2.785 -25.751 1.00 63.38 99 ILE A C 1
ATOM 800 O O . ILE A 1 99 ? 24.069 -2.525 -25.118 1.00 63.38 99 ILE A O 1
ATOM 804 N N . ALA A 1 100 ? 26.306 -2.399 -25.347 1.00 66.12 100 ALA A N 1
ATOM 805 C CA . ALA A 1 100 ? 26.533 -1.597 -24.150 1.00 66.12 100 ALA A CA 1
ATOM 806 C C . ALA A 1 100 ? 25.881 -0.207 -24.254 1.00 66.12 100 ALA A C 1
ATOM 808 O O . ALA A 1 100 ? 25.211 0.210 -23.311 1.00 66.12 100 ALA A O 1
ATOM 809 N N . GLU A 1 101 ? 26.009 0.465 -25.404 1.00 66.19 101 GLU A N 1
ATOM 810 C CA . GLU A 1 101 ? 25.338 1.743 -25.689 1.00 66.19 101 GLU A CA 1
ATOM 811 C C . GLU A 1 101 ? 23.802 1.625 -25.668 1.00 66.19 101 GLU A C 1
ATOM 813 O O . GLU A 1 101 ? 23.127 2.491 -25.112 1.00 66.19 101 GLU A O 1
ATOM 818 N N . ASP A 1 102 ? 23.240 0.548 -26.229 1.00 64.06 102 ASP A N 1
ATOM 819 C CA . ASP A 1 102 ? 21.787 0.376 -26.365 1.00 64.06 102 ASP A CA 1
ATOM 820 C C . ASP A 1 102 ? 21.098 -0.103 -25.071 1.00 64.06 102 ASP A C 1
ATOM 822 O O . ASP A 1 102 ? 19.928 0.210 -24.836 1.00 64.06 102 ASP A O 1
ATOM 826 N N . THR A 1 103 ? 21.788 -0.892 -24.236 1.00 63.38 103 THR A N 1
ATOM 827 C CA . THR A 1 103 ? 21.173 -1.597 -23.089 1.00 63.38 103 THR A CA 1
ATOM 828 C C . THR A 1 103 ? 21.579 -1.066 -21.713 1.00 63.38 103 THR A C 1
ATOM 830 O O . THR A 1 103 ? 21.001 -1.498 -20.717 1.00 63.38 103 THR A O 1
ATOM 833 N N . ASN A 1 104 ? 22.519 -0.115 -21.642 1.00 60.84 104 ASN A N 1
ATOM 834 C CA . ASN A 1 104 ? 23.013 0.603 -20.453 1.00 60.84 104 ASN A CA 1
ATOM 835 C C . ASN A 1 104 ? 23.449 -0.239 -19.229 1.00 60.84 104 ASN A C 1
ATOM 837 O O . ASN A 1 104 ? 23.935 0.362 -18.285 1.00 60.84 104 ASN A O 1
ATOM 841 N N . PHE A 1 105 ? 23.312 -1.575 -19.205 1.00 57.78 105 PHE A N 1
ATOM 842 C CA . PHE A 1 105 ? 23.755 -2.547 -18.174 1.00 57.78 105 PHE A CA 1
ATOM 843 C C . PHE A 1 105 ? 23.563 -2.195 -16.682 1.00 57.78 105 PHE A C 1
ATOM 845 O O . PHE A 1 105 ? 23.974 -2.961 -15.809 1.00 57.78 105 PHE A O 1
ATOM 852 N N . GLU A 1 106 ? 22.901 -1.094 -16.351 1.00 63.56 106 GLU A N 1
ATOM 853 C CA . GLU A 1 106 ? 22.512 -0.759 -14.998 1.00 63.56 106 GLU A CA 1
ATOM 854 C C . GLU A 1 106 ? 21.398 -1.721 -14.610 1.00 63.56 106 GLU A C 1
ATOM 856 O O . GLU A 1 106 ? 20.241 -1.583 -15.013 1.00 63.56 106 GLU A O 1
ATOM 861 N N . ALA A 1 107 ? 21.763 -2.746 -13.842 1.00 62.72 107 ALA A N 1
ATOM 862 C CA . ALA A 1 107 ? 20.799 -3.565 -13.142 1.00 62.72 107 ALA A CA 1
ATOM 863 C C . ALA A 1 107 ? 20.041 -2.644 -12.180 1.00 62.72 107 ALA A C 1
ATOM 865 O O . ALA A 1 107 ? 20.498 -2.369 -11.071 1.00 62.72 107 ALA A O 1
ATOM 866 N N . SER A 1 108 ? 18.889 -2.133 -12.617 1.00 62.84 108 SER A N 1
ATOM 867 C CA . SER A 1 108 ? 17.969 -1.452 -11.720 1.00 62.84 108 SER A C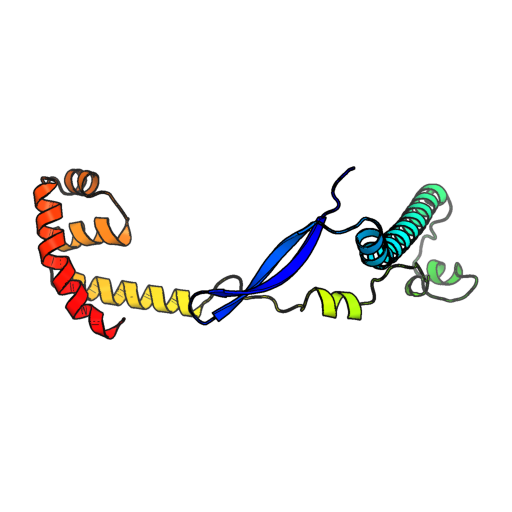A 1
ATOM 868 C C . SER A 1 108 ? 17.621 -2.444 -10.620 1.00 62.84 108 SER A C 1
ATOM 870 O O . SER A 1 108 ? 17.113 -3.532 -10.921 1.00 62.84 108 SER A O 1
ATOM 872 N N . ALA A 1 109 ? 17.921 -2.101 -9.367 1.00 65.94 109 ALA A N 1
ATOM 873 C CA . ALA A 1 109 ? 17.486 -2.905 -8.238 1.00 65.94 109 ALA A CA 1
ATOM 874 C C . ALA A 1 109 ? 15.979 -3.145 -8.392 1.00 65.94 109 ALA A C 1
ATOM 876 O O . ALA A 1 109 ? 15.200 -2.200 -8.520 1.00 65.94 109 ALA A O 1
ATOM 877 N N . ARG A 1 110 ? 15.586 -4.421 -8.469 1.00 68.19 110 ARG A N 1
ATOM 878 C CA . ARG A 1 110 ? 14.187 -4.817 -8.685 1.00 68.19 110 ARG A CA 1
ATOM 879 C C . ARG A 1 110 ? 13.282 -4.268 -7.582 1.00 68.19 110 ARG A C 1
ATOM 881 O O . ARG A 1 110 ? 12.120 -3.967 -7.833 1.00 68.19 110 ARG A O 1
ATOM 888 N N . GLU A 1 111 ? 13.838 -4.158 -6.380 1.00 70.31 111 GLU A N 1
ATOM 889 C CA . GLU A 1 111 ? 13.170 -3.719 -5.166 1.00 70.31 111 GLU A CA 1
ATOM 890 C C . GLU A 1 111 ? 14.056 -2.693 -4.462 1.00 70.31 111 GLU A C 1
ATOM 892 O O . GLU A 1 111 ? 15.274 -2.863 -4.358 1.00 70.31 111 GLU A O 1
ATOM 897 N N . ASN A 1 112 ? 13.439 -1.615 -3.988 1.00 82.06 112 ASN A N 1
ATOM 898 C CA . ASN A 1 112 ? 14.116 -0.640 -3.154 1.00 82.06 112 ASN A CA 1
ATOM 899 C C . ASN A 1 112 ? 14.100 -1.145 -1.703 1.00 82.06 112 ASN A C 1
ATOM 901 O O . ASN A 1 112 ? 13.073 -1.080 -1.029 1.00 82.06 112 ASN A O 1
ATOM 905 N N . VAL A 1 113 ? 15.238 -1.665 -1.240 1.00 87.44 113 VAL A N 1
ATOM 906 C CA . VAL A 1 113 ? 15.399 -2.201 0.122 1.00 87.44 113 VAL A CA 1
ATOM 907 C C . VAL A 1 113 ? 15.148 -1.125 1.182 1.00 87.44 113 VAL A C 1
ATOM 909 O O . VAL A 1 113 ? 14.587 -1.426 2.232 1.00 87.44 113 VAL A O 1
ATOM 912 N N . GLU A 1 114 ? 15.507 0.129 0.899 1.00 84.81 114 GLU A N 1
ATOM 913 C CA . GLU A 1 114 ? 15.290 1.253 1.816 1.00 84.81 114 GLU A CA 1
ATOM 914 C C . GLU A 1 114 ? 13.794 1.521 1.991 1.00 84.81 114 GLU A C 1
ATOM 916 O O . GLU A 1 114 ? 13.310 1.583 3.117 1.00 84.81 114 GLU A O 1
ATOM 921 N N . ALA A 1 115 ? 13.033 1.540 0.893 1.00 85.19 115 ALA A N 1
ATOM 922 C CA . ALA A 1 115 ? 11.582 1.726 0.944 1.00 85.19 115 ALA A CA 1
ATOM 923 C C . ALA A 1 115 ? 10.872 0.602 1.723 1.00 85.19 115 ALA A C 1
ATOM 925 O O . ALA A 1 115 ? 9.898 0.846 2.434 1.00 85.19 115 ALA A O 1
ATOM 926 N N . ALA A 1 116 ? 11.361 -0.638 1.613 1.00 87.19 116 ALA A N 1
ATOM 927 C CA . ALA A 1 116 ? 10.837 -1.752 2.400 1.00 87.19 116 ALA A CA 1
ATOM 928 C C . ALA A 1 116 ? 11.145 -1.592 3.901 1.00 87.19 116 ALA A C 1
ATOM 930 O O . ALA A 1 116 ? 10.283 -1.863 4.736 1.00 87.19 116 ALA A O 1
ATOM 931 N N . ALA A 1 117 ? 12.348 -1.124 4.247 1.00 89.06 117 ALA A N 1
ATOM 932 C CA . ALA A 1 117 ? 12.725 -0.842 5.631 1.00 89.06 117 ALA A CA 1
ATOM 933 C C . ALA A 1 117 ? 11.898 0.309 6.233 1.00 89.06 117 ALA A C 1
ATOM 935 O O . ALA A 1 117 ? 11.423 0.195 7.361 1.00 89.06 117 ALA A O 1
ATOM 936 N N . GLU A 1 118 ? 11.660 1.380 5.471 1.00 87.75 118 GLU A N 1
ATOM 937 C CA . GLU A 1 118 ? 10.795 2.497 5.872 1.00 87.75 118 GLU A CA 1
ATOM 938 C C . GLU A 1 118 ? 9.356 2.038 6.158 1.00 87.75 118 GLU A C 1
ATOM 940 O O . GLU A 1 118 ? 8.775 2.420 7.175 1.00 87.75 118 GLU A O 1
ATOM 945 N N . ALA A 1 119 ? 8.790 1.172 5.310 1.00 87.69 119 ALA A N 1
ATOM 946 C CA . ALA A 1 119 ? 7.444 0.633 5.506 1.00 87.69 119 ALA A CA 1
ATOM 947 C C . ALA A 1 119 ? 7.321 -0.207 6.791 1.00 87.69 119 ALA A C 1
ATOM 949 O O . ALA A 1 119 ? 6.306 -0.127 7.486 1.00 87.69 119 ALA A O 1
ATOM 950 N N . LEU A 1 120 ? 8.359 -0.980 7.132 1.00 89.81 120 LEU A N 1
ATOM 951 C CA . LEU A 1 120 ? 8.397 -1.750 8.378 1.00 89.81 120 LEU A CA 1
ATOM 952 C C . LEU A 1 120 ? 8.425 -0.833 9.607 1.00 89.81 120 LEU A C 1
ATOM 954 O O . LEU A 1 120 ? 7.606 -1.016 10.506 1.00 89.81 120 LEU A O 1
ATOM 958 N N . LEU A 1 121 ? 9.290 0.188 9.616 1.00 89.75 121 LEU A N 1
ATOM 959 C CA . LEU A 1 121 ? 9.352 1.170 10.709 1.00 89.75 121 LEU A CA 1
ATOM 960 C C . LEU A 1 121 ? 8.017 1.906 10.896 1.00 89.75 121 LEU A C 1
ATOM 962 O O . LEU A 1 121 ? 7.573 2.111 12.025 1.00 89.75 121 LEU A O 1
ATOM 966 N N . LEU A 1 122 ? 7.343 2.253 9.795 1.00 88.94 122 LEU A N 1
ATOM 967 C CA . LEU A 1 122 ? 6.019 2.871 9.839 1.00 88.94 122 LEU A CA 1
ATOM 968 C C . LEU A 1 122 ? 4.969 1.935 10.455 1.00 88.94 122 LEU A C 1
ATOM 970 O O . LEU A 1 122 ? 4.140 2.379 11.249 1.00 88.94 122 LEU A O 1
ATOM 974 N N . SER A 1 123 ? 4.992 0.648 10.096 1.00 87.19 123 SER A N 1
ATOM 975 C CA . SER A 1 123 ? 4.055 -0.334 10.652 1.00 87.19 123 SER A CA 1
ATOM 976 C C . SER A 1 123 ? 4.245 -0.534 12.161 1.00 87.19 123 SER A C 1
ATOM 978 O O . SER A 1 123 ? 3.259 -0.577 12.892 1.00 87.19 123 SER A O 1
ATOM 980 N N . GLU A 1 124 ? 5.492 -0.550 12.639 1.00 89.62 124 GLU A N 1
ATOM 981 C CA . GLU A 1 124 ? 5.829 -0.646 14.065 1.00 89.62 124 GLU A CA 1
ATOM 982 C C . GLU A 1 124 ? 5.343 0.586 14.844 1.00 89.62 124 GLU A C 1
ATOM 984 O O . GLU A 1 124 ? 4.642 0.455 15.850 1.00 89.62 124 GLU A O 1
ATOM 989 N N . ALA A 1 125 ? 5.625 1.789 14.334 1.00 88.25 125 ALA A N 1
ATOM 990 C CA . ALA A 1 125 ? 5.138 3.035 14.926 1.00 88.25 125 ALA A CA 1
ATOM 991 C C . ALA A 1 125 ? 3.599 3.093 14.971 1.00 88.25 125 ALA A C 1
ATOM 993 O O . ALA A 1 125 ? 3.003 3.562 15.944 1.00 88.25 125 ALA A O 1
ATOM 994 N N . PHE A 1 126 ? 2.925 2.584 13.937 1.00 88.75 126 PHE A N 1
ATOM 995 C CA . PHE A 1 126 ? 1.468 2.510 13.909 1.00 88.75 126 PHE A CA 1
ATOM 996 C C . PHE A 1 126 ? 0.907 1.547 14.970 1.00 88.75 126 PHE A C 1
ATOM 998 O O . PHE A 1 126 ? -0.095 1.865 15.616 1.00 88.75 126 PHE A O 1
ATOM 1005 N N . GLU A 1 127 ? 1.547 0.396 15.194 1.00 86.12 127 GLU A N 1
ATOM 1006 C CA . GLU A 1 127 ? 1.150 -0.535 16.255 1.00 86.12 127 GLU A CA 1
ATOM 1007 C C . GLU A 1 127 ? 1.290 0.069 17.658 1.00 86.12 127 GLU A C 1
ATOM 1009 O O . GLU A 1 127 ? 0.431 -0.180 18.512 1.00 86.12 127 GLU A O 1
ATOM 1014 N N . GLU A 1 128 ? 2.313 0.897 17.889 1.00 88.25 128 GLU A N 1
ATOM 1015 C CA . GLU A 1 128 ? 2.485 1.643 19.139 1.00 88.25 128 GLU A CA 1
ATOM 1016 C C . GLU A 1 128 ? 1.311 2.602 19.377 1.00 88.25 128 GLU A C 1
ATOM 1018 O O . GLU A 1 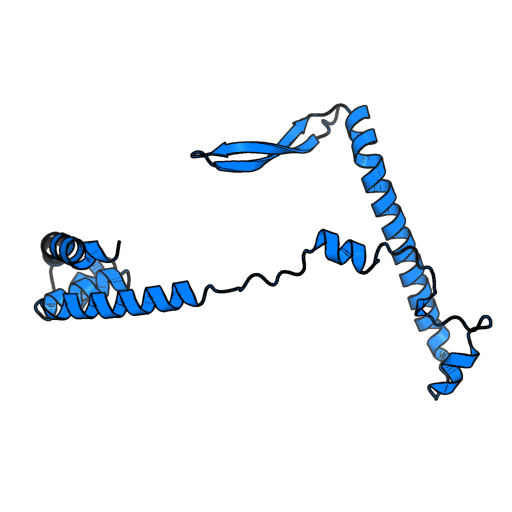128 ? 0.660 2.527 20.420 1.00 88.25 128 GLU A O 1
ATOM 1023 N N . VAL A 1 129 ? 0.948 3.410 18.373 1.00 89.75 129 VAL A N 1
ATOM 1024 C CA . VAL A 1 129 ? -0.218 4.314 18.440 1.00 89.75 129 VAL A CA 1
ATOM 1025 C C . VAL A 1 129 ? -1.510 3.536 18.706 1.00 89.75 129 VAL A C 1
ATOM 1027 O O . VAL A 1 129 ? -2.400 4.003 19.421 1.00 89.75 129 VAL A O 1
ATOM 1030 N N . LEU A 1 130 ? -1.647 2.334 18.140 1.00 88.25 130 LEU A N 1
ATOM 1031 C CA . LEU A 1 130 ? -2.834 1.514 18.355 1.00 88.25 130 LEU A CA 1
ATOM 1032 C C . LEU A 1 130 ? -2.932 0.915 19.765 1.00 88.25 130 LEU A C 1
ATOM 1034 O O . LEU A 1 130 ? -4.050 0.607 20.191 1.00 88.25 130 LEU A O 1
ATOM 1038 N N . ASN A 1 131 ? -1.821 0.751 20.490 1.00 88.56 131 ASN A N 1
ATOM 1039 C CA . ASN A 1 131 ? -1.830 0.236 21.864 1.00 88.56 131 ASN A CA 1
ATOM 1040 C C . ASN A 1 131 ? -2.505 1.192 22.858 1.00 88.56 131 ASN A C 1
ATOM 1042 O O . ASN A 1 131 ? -3.025 0.733 23.874 1.00 88.56 131 ASN A O 1
ATOM 1046 N N . ASP A 1 132 ? -2.579 2.486 22.542 1.00 87.50 132 ASP A N 1
ATOM 1047 C CA . ASP A 1 132 ? -3.271 3.476 23.374 1.00 87.50 132 ASP A CA 1
ATOM 1048 C C . ASP A 1 132 ? -4.802 3.339 23.322 1.00 87.50 132 ASP A C 1
ATOM 1050 O O . ASP A 1 132 ? -5.530 3.831 24.194 1.00 87.50 132 ASP A O 1
ATOM 1054 N N . PHE A 1 133 ? -5.335 2.676 22.293 1.00 89.69 133 PHE A N 1
ATOM 1055 C CA . PHE A 1 133 ? -6.772 2.492 22.127 1.00 89.69 133 PHE A CA 1
ATOM 1056 C C . PHE A 1 133 ? -7.266 1.195 22.775 1.00 89.69 133 PHE A C 1
ATOM 1058 O O . PHE A 1 133 ? -6.557 0.206 22.910 1.00 89.69 133 PHE A O 1
ATOM 1065 N N . SER A 1 134 ? -8.559 1.154 23.120 1.00 91.56 134 SER A N 1
ATOM 1066 C CA . SER A 1 134 ? -9.197 -0.080 23.602 1.00 91.56 134 SER A CA 1
ATOM 1067 C C . SER A 1 134 ? -9.042 -1.226 22.592 1.00 91.56 134 SER A C 1
ATOM 1069 O O . SER A 1 134 ? -9.207 -0.981 21.396 1.00 91.56 134 SER A O 1
ATOM 1071 N N . GLU A 1 135 ? -8.899 -2.469 23.056 1.00 91.06 135 GLU A N 1
ATOM 1072 C CA . GLU A 1 135 ? -8.707 -3.664 22.208 1.00 91.06 135 GLU A CA 1
ATOM 1073 C C . GLU A 1 135 ? -9.688 -3.763 21.029 1.00 91.06 135 GLU A C 1
ATOM 1075 O O . GLU A 1 135 ? -9.288 -4.027 19.900 1.00 91.06 135 GLU A O 1
ATOM 1080 N N . ARG A 1 136 ? -10.975 -3.465 21.252 1.00 90.69 136 ARG A N 1
ATOM 1081 C CA . ARG A 1 136 ? -11.990 -3.469 20.182 1.00 90.69 136 ARG A CA 1
ATOM 1082 C C . ARG A 1 136 ? -11.691 -2.447 19.084 1.00 90.69 136 ARG A C 1
ATOM 1084 O O . ARG A 1 136 ? -11.889 -2.720 17.908 1.00 90.69 136 ARG A O 1
ATOM 1091 N N . ASN A 1 137 ? -11.244 -1.259 19.474 1.00 92.38 137 ASN A N 1
ATOM 1092 C CA . ASN A 1 137 ? -10.900 -0.186 18.546 1.00 92.38 137 ASN A CA 1
ATOM 1093 C C . ASN A 1 137 ? -9.603 -0.496 17.796 1.00 92.38 137 ASN A C 1
ATOM 1095 O O . ASN A 1 137 ? -9.549 -0.255 16.593 1.00 92.38 137 ASN A O 1
ATOM 1099 N N . LYS A 1 138 ? -8.608 -1.066 18.492 1.00 92.44 138 LYS A N 1
ATOM 1100 C CA . LYS A 1 138 ? -7.378 -1.588 17.886 1.00 92.44 138 LYS A CA 1
ATOM 1101 C C . LYS A 1 138 ? -7.711 -2.620 16.809 1.00 92.44 138 LYS A C 1
ATOM 1103 O O . LYS A 1 138 ? -7.297 -2.449 15.672 1.00 92.44 138 LYS A O 1
ATOM 1108 N N . MET A 1 139 ? -8.553 -3.601 17.139 1.00 91.19 139 MET A N 1
ATOM 1109 C CA . MET A 1 139 ? -9.002 -4.637 16.206 1.00 91.19 139 MET A CA 1
ATOM 1110 C C . MET A 1 139 ? -9.761 -4.059 15.003 1.00 91.19 139 MET A C 1
ATOM 1112 O O . MET A 1 139 ? -9.517 -4.453 13.871 1.00 91.19 139 MET A O 1
ATOM 1116 N N . ILE A 1 140 ? -10.670 -3.101 15.217 1.00 94.06 140 ILE A N 1
ATOM 1117 C CA . ILE A 1 140 ? -11.382 -2.449 14.107 1.00 94.06 140 ILE A CA 1
ATOM 1118 C C . ILE A 1 140 ? -10.398 -1.723 13.178 1.00 94.06 140 ILE A C 1
ATOM 1120 O O . ILE A 1 140 ? -10.551 -1.796 11.962 1.00 94.06 140 ILE A O 1
ATOM 1124 N N . MET A 1 141 ? -9.411 -1.013 13.729 1.00 93.06 141 MET A N 1
ATOM 1125 C CA . MET A 1 141 ? -8.464 -0.243 12.923 1.00 93.06 141 MET A CA 1
ATOM 1126 C C . MET A 1 141 ? -7.434 -1.108 12.204 1.00 93.06 141 MET A C 1
ATOM 1128 O O . MET A 1 141 ? -7.148 -0.818 11.046 1.00 93.06 141 MET A O 1
ATOM 1132 N N . SER A 1 142 ? -6.933 -2.176 12.832 1.00 91.38 142 SER A N 1
ATOM 1133 C CA . SER A 1 142 ? -6.019 -3.115 12.174 1.00 91.38 142 SER A CA 1
ATOM 1134 C C . SER A 1 142 ? -6.693 -3.777 10.972 1.00 91.38 142 SER A C 1
ATOM 1136 O O . SER A 1 142 ? -6.155 -3.726 9.872 1.00 91.38 142 SER A O 1
ATOM 1138 N N . LEU A 1 143 ? -7.925 -4.272 11.142 1.00 92.75 143 LEU A N 1
ATOM 1139 C CA . LEU A 1 143 ? -8.682 -4.906 10.058 1.00 92.75 143 LEU A CA 1
ATOM 1140 C C . LEU A 1 143 ? -8.994 -3.932 8.907 1.00 92.75 143 LEU A C 1
ATOM 1142 O O . LEU A 1 143 ? -9.048 -4.329 7.748 1.00 92.75 143 LEU A O 1
ATOM 1146 N N . LEU A 1 144 ? -9.232 -2.651 9.212 1.00 92.38 144 LEU A N 1
ATOM 1147 C CA . LEU A 1 144 ? -9.543 -1.646 8.190 1.00 92.38 144 LEU A CA 1
ATOM 1148 C C . LEU A 1 144 ? -8.312 -1.159 7.418 1.00 92.38 144 LEU A C 1
ATOM 1150 O O . LEU A 1 144 ? -8.441 -0.855 6.236 1.00 92.38 144 LEU A O 1
ATOM 1154 N N . LEU A 1 145 ? -7.171 -0.982 8.092 1.00 89.50 145 LEU A N 1
ATOM 1155 C CA . LEU A 1 145 ? -6.003 -0.296 7.527 1.00 89.50 145 LEU A CA 1
ATOM 1156 C C . LEU A 1 145 ? -4.887 -1.246 7.085 1.00 89.50 145 LEU A C 1
ATOM 1158 O O . LEU A 1 145 ? -4.181 -0.907 6.144 1.00 89.50 145 LEU A O 1
ATOM 1162 N N . ILE A 1 146 ? -4.731 -2.401 7.740 1.00 87.62 146 ILE A N 1
ATOM 1163 C CA . ILE A 1 146 ? -3.711 -3.405 7.394 1.00 87.62 146 ILE A CA 1
ATOM 1164 C C . ILE A 1 146 ? -4.309 -4.441 6.442 1.00 87.62 146 ILE A C 1
ATOM 1166 O O . ILE A 1 146 ? -3.752 -4.692 5.379 1.00 87.62 146 ILE A O 1
ATOM 1170 N N . ASP A 1 147 ? -5.474 -4.993 6.793 1.00 87.62 147 ASP A N 1
ATOM 1171 C CA . ASP A 1 147 ? -6.118 -6.059 6.010 1.00 87.62 147 ASP A CA 1
ATOM 1172 C C . ASP A 1 147 ? -7.033 -5.527 4.885 1.00 87.62 147 ASP A C 1
ATOM 1174 O O . ASP A 1 147 ? -7.676 -6.312 4.189 1.00 87.62 147 ASP A O 1
ATOM 1178 N N . GLU A 1 148 ? -7.128 -4.199 4.726 1.00 91.25 148 GLU A N 1
ATOM 1179 C CA . GLU A 1 148 ? -7.947 -3.487 3.723 1.00 91.25 148 GLU A CA 1
ATOM 1180 C C . GLU A 1 148 ? -9.418 -3.953 3.637 1.00 91.25 148 GLU A C 1
ATOM 1182 O O . GLU A 1 148 ? -10.089 -3.819 2.608 1.00 91.25 148 GLU A O 1
ATOM 1187 N N . MET A 1 149 ? -9.959 -4.490 4.732 1.00 91.69 149 MET A N 1
ATOM 1188 C CA . MET A 1 149 ? -11.306 -5.046 4.746 1.00 91.69 149 MET A CA 1
ATOM 1189 C C . MET A 1 149 ? -12.387 -3.970 4.646 1.00 91.69 149 MET A C 1
ATOM 1191 O O . MET A 1 149 ? -12.243 -2.835 5.112 1.00 91.69 149 MET A O 1
ATOM 1195 N N . THR A 1 150 ? -13.551 -4.338 4.105 1.00 94.19 150 THR A N 1
ATOM 1196 C CA . THR A 1 150 ? -14.678 -3.405 4.068 1.00 94.19 150 THR A CA 1
ATOM 1197 C C . THR A 1 150 ? -15.307 -3.237 5.453 1.00 94.19 150 THR A C 1
ATOM 1199 O O . THR A 1 150 ? -15.404 -4.170 6.249 1.00 94.19 150 THR A O 1
ATOM 1202 N N . GLU A 1 151 ? -15.856 -2.053 5.736 1.00 93.31 151 GLU A N 1
ATOM 1203 C CA . GLU A 1 151 ? -16.514 -1.744 7.021 1.00 93.31 151 GLU A CA 1
ATOM 1204 C C . GLU A 1 151 ? -17.656 -2.715 7.374 1.00 93.31 151 GLU A C 1
ATOM 1206 O O . GLU A 1 151 ? -17.998 -2.880 8.546 1.00 93.31 151 GLU A O 1
ATOM 1211 N N . ARG A 1 152 ? -18.266 -3.344 6.360 1.00 93.44 152 ARG A N 1
ATOM 1212 C CA . ARG A 1 152 ? -19.319 -4.351 6.531 1.00 93.44 152 ARG A CA 1
ATOM 1213 C C . ARG A 1 152 ? -18.754 -5.689 6.989 1.00 93.44 152 ARG A C 1
ATOM 1215 O O . ARG A 1 152 ? -19.324 -6.289 7.890 1.00 93.44 152 ARG A O 1
ATOM 1222 N N . GLU A 1 153 ? -17.649 -6.138 6.406 1.00 94.12 153 GLU A N 1
ATOM 1223 C CA . GLU A 1 153 ? -17.008 -7.394 6.798 1.00 94.12 153 GLU A CA 1
ATOM 1224 C C . GLU A 1 153 ? -16.363 -7.270 8.182 1.00 94.12 153 GLU A C 1
ATOM 1226 O O . GLU A 1 153 ? -16.546 -8.147 9.023 1.00 94.12 153 GLU A O 1
ATOM 1231 N N . VAL A 1 154 ? -15.726 -6.131 8.477 1.00 94.50 154 VAL A N 1
ATOM 1232 C CA . VAL A 1 154 ? -15.200 -5.830 9.821 1.00 94.50 154 VAL A CA 1
ATOM 1233 C C . VAL A 1 154 ? -16.320 -5.841 10.863 1.00 94.50 154 VAL A C 1
ATOM 1235 O O . VAL A 1 154 ? -16.165 -6.401 11.947 1.00 94.50 154 VAL A O 1
ATOM 1238 N N . ALA A 1 155 ? -17.483 -5.274 10.536 1.00 95.44 155 ALA A N 1
ATOM 1239 C CA . ALA A 1 155 ? -18.657 -5.326 11.403 1.00 95.44 155 ALA A CA 1
ATOM 1240 C C . ALA A 1 155 ? -19.119 -6.767 11.690 1.00 95.44 155 ALA A C 1
ATOM 1242 O O . ALA A 1 155 ? -19.472 -7.062 12.832 1.00 95.44 155 ALA A O 1
ATOM 1243 N N . LEU A 1 156 ? -19.073 -7.662 10.698 1.00 93.88 156 LEU A N 1
ATOM 1244 C CA . LEU A 1 156 ? -19.404 -9.078 10.884 1.00 93.88 156 LEU A CA 1
ATOM 1245 C C . LEU A 1 156 ? -18.396 -9.784 11.802 1.00 93.88 156 LEU A C 1
ATOM 1247 O O . LEU A 1 156 ? -18.818 -10.503 12.704 1.00 93.88 156 LEU A O 1
ATOM 1251 N N . ILE A 1 157 ? -17.094 -9.539 11.623 1.00 93.56 157 ILE A N 1
ATOM 1252 C CA . ILE A 1 157 ? -16.023 -10.151 12.431 1.00 93.56 157 ILE A CA 1
ATOM 1253 C C . ILE A 1 157 ? -16.088 -9.690 13.890 1.00 93.56 157 ILE A C 1
ATOM 1255 O O . ILE A 1 157 ? -16.043 -10.503 14.808 1.00 93.56 157 ILE A O 1
ATOM 1259 N N . VAL A 1 158 ? -16.205 -8.379 14.114 1.00 91.06 158 VAL A N 1
ATOM 1260 C CA . VAL A 1 158 ? -16.208 -7.794 15.466 1.00 91.06 158 VAL A CA 1
ATOM 1261 C C . VAL A 1 158 ? -17.590 -7.930 16.135 1.00 91.06 158 VAL A C 1
ATOM 1263 O O . VAL A 1 158 ? -17.746 -7.631 17.317 1.00 91.06 158 VAL A O 1
ATOM 1266 N N . GLY A 1 159 ? -18.621 -8.367 15.403 1.00 92.94 159 GLY A N 1
ATOM 1267 C CA . GLY A 1 159 ? -19.989 -8.506 15.915 1.00 92.94 159 GLY A CA 1
ATOM 1268 C C . GLY A 1 159 ? -20.667 -7.162 16.210 1.00 92.94 159 GLY A C 1
ATOM 1269 O O . GLY A 1 159 ? -21.430 -7.030 17.166 1.00 92.94 159 GLY A O 1
ATOM 1270 N N . CYS A 1 160 ? -20.359 -6.135 15.417 1.00 92.19 160 CYS A N 1
ATOM 1271 C CA . CYS A 1 160 ? -20.837 -4.762 15.586 1.00 92.19 160 CYS A CA 1
ATOM 1272 C C . CYS A 1 160 ? -21.735 -4.327 14.421 1.00 92.19 160 CYS A C 1
ATOM 1274 O O . CYS A 1 160 ? -21.716 -4.907 13.342 1.00 92.19 160 CYS A O 1
ATOM 1276 N N . SER A 1 161 ? -22.482 -3.231 14.588 1.00 94.88 161 SER A N 1
ATOM 1277 C CA . SER A 1 161 ? -23.126 -2.589 13.435 1.00 94.88 161 SER A CA 1
ATOM 1278 C C . SER A 1 161 ? -22.088 -1.880 12.553 1.00 94.88 161 SER A C 1
ATOM 1280 O O . SER A 1 161 ? -21.139 -1.288 13.075 1.00 94.88 161 SER A O 1
ATOM 1282 N N . GLN A 1 162 ? -22.310 -1.829 11.234 1.00 94.75 162 GLN A N 1
ATOM 1283 C CA . GLN A 1 162 ? -21.479 -1.032 10.311 1.00 94.75 162 GLN A CA 1
ATOM 1284 C C . GLN A 1 162 ? -21.353 0.432 10.781 1.00 94.75 162 GLN A C 1
ATOM 1286 O O . GLN A 1 162 ? -20.292 1.047 10.688 1.00 94.75 162 GLN A O 1
ATOM 1291 N N . LYS A 1 163 ? -22.431 0.994 11.348 1.00 95.62 163 LYS A N 1
ATOM 1292 C CA . LYS A 1 163 ? -22.442 2.361 11.888 1.00 95.62 163 LYS A CA 1
ATOM 1293 C C . LYS A 1 163 ? -21.447 2.534 13.038 1.00 95.62 163 LYS A C 1
ATOM 1295 O O . LYS A 1 163 ? -20.821 3.585 13.138 1.00 95.62 163 LYS A O 1
ATOM 1300 N N . THR A 1 164 ? -21.285 1.518 13.883 1.00 95.56 164 THR A N 1
ATOM 1301 C CA . THR A 1 164 ? -20.314 1.529 14.985 1.00 95.56 164 THR A CA 1
ATOM 1302 C C . THR A 1 164 ? -18.890 1.617 14.444 1.00 95.56 164 THR A C 1
ATOM 1304 O O . THR A 1 164 ? -18.148 2.490 14.881 1.00 95.56 164 THR A O 1
ATOM 1307 N N . VAL A 1 165 ? -18.555 0.792 13.447 1.00 96.06 165 VAL A N 1
ATOM 1308 C CA . VAL A 1 165 ? -17.243 0.784 12.774 1.00 96.06 165 VAL A CA 1
ATOM 1309 C C . VAL A 1 165 ? -16.941 2.140 12.127 1.00 96.06 165 VAL A C 1
ATOM 1311 O O . VAL A 1 165 ? -15.850 2.686 12.278 1.00 96.06 165 VAL A O 1
ATOM 1314 N N . ASN A 1 166 ? -17.928 2.745 11.462 1.00 95.88 166 ASN A N 1
ATOM 1315 C CA . ASN A 1 166 ? -17.758 4.069 10.862 1.00 95.88 166 ASN A CA 1
ATOM 1316 C C . ASN A 1 166 ? -17.564 5.164 11.932 1.00 95.88 166 ASN A C 1
ATOM 1318 O O . ASN A 1 166 ? -16.703 6.032 11.803 1.00 95.88 166 ASN A O 1
ATOM 1322 N N . ASN A 1 167 ? -18.310 5.110 13.038 1.00 95.62 167 ASN A N 1
ATOM 1323 C CA . ASN A 1 167 ? -18.140 6.057 14.142 1.00 95.62 167 ASN A CA 1
ATOM 1324 C C . ASN A 1 167 ? -16.751 5.946 14.791 1.00 95.62 167 ASN A C 1
ATOM 1326 O O . ASN A 1 167 ? -16.128 6.971 15.069 1.00 95.62 167 ASN A O 1
ATOM 1330 N N . THR A 1 168 ? -16.248 4.728 15.017 1.00 94.25 168 THR A N 1
ATOM 1331 C CA . THR A 1 168 ? -14.895 4.514 15.552 1.00 94.25 168 THR A CA 1
ATOM 1332 C C . THR A 1 168 ? -13.835 4.998 14.572 1.00 94.25 168 THR A C 1
ATOM 1334 O O . THR A 1 168 ? -12.934 5.726 14.980 1.00 94.25 168 THR A O 1
ATOM 1337 N N . LYS A 1 169 ? -13.994 4.705 13.274 1.00 94.62 169 LYS A N 1
ATOM 1338 C CA . LYS A 1 169 ? -13.120 5.209 12.207 1.00 94.62 169 LYS A CA 1
ATOM 1339 C C . LYS A 1 169 ? -13.021 6.732 12.239 1.00 94.62 169 LYS A C 1
ATOM 1341 O O . LYS A 1 169 ? -11.930 7.275 12.353 1.00 94.62 169 LYS A O 1
ATOM 1346 N N . ARG A 1 170 ? -14.160 7.432 12.224 1.00 95.50 170 ARG A N 1
ATOM 1347 C CA . ARG A 1 170 ? -14.208 8.906 12.239 1.00 95.50 170 ARG A CA 1
ATOM 1348 C C . ARG A 1 170 ? -13.625 9.519 13.512 1.00 95.50 170 ARG A C 1
ATOM 1350 O O . ARG A 1 170 ? -13.112 10.629 13.449 1.00 95.50 170 ARG A O 1
ATOM 1357 N N . LYS A 1 171 ? -13.714 8.822 14.649 1.00 94.62 171 LYS A N 1
ATOM 1358 C CA . LYS A 1 171 ? -13.163 9.290 15.927 1.00 94.62 171 LYS A CA 1
ATOM 1359 C C . LYS A 1 171 ? -11.645 9.129 16.001 1.00 94.62 171 LYS A C 1
ATOM 1361 O O . LYS A 1 171 ? -10.973 10.031 16.481 1.00 94.62 171 LYS A O 1
ATOM 1366 N N . LEU A 1 172 ? -11.124 7.977 15.586 1.00 93.88 172 LEU A N 1
ATOM 1367 C CA . LEU A 1 172 ? -9.728 7.606 15.831 1.00 93.88 172 LEU A CA 1
ATOM 1368 C C . LEU A 1 172 ? -8.797 8.007 14.684 1.00 93.88 172 LEU A C 1
ATOM 1370 O O . LEU A 1 172 ? -7.652 8.346 14.943 1.00 93.88 172 LEU A O 1
ATOM 1374 N N . LEU A 1 173 ? -9.285 8.048 13.439 1.00 93.38 173 LEU A N 1
ATOM 1375 C CA . LEU A 1 173 ? -8.488 8.478 12.287 1.00 93.38 173 LEU A CA 1
ATOM 1376 C C . LEU A 1 173 ? -7.835 9.866 12.461 1.00 93.38 173 LEU A C 1
ATOM 1378 O O . LEU A 1 173 ? -6.647 9.965 12.177 1.00 93.38 173 LEU A O 1
ATOM 1382 N N . PRO A 1 174 ? -8.522 10.923 12.950 1.00 94.06 174 PRO A N 1
ATOM 1383 C CA . PRO A 1 174 ? -7.862 12.213 13.166 1.00 94.06 174 PRO A CA 1
ATOM 1384 C C . PRO A 1 174 ? -6.815 12.166 14.285 1.00 94.06 174 PRO A C 1
ATOM 1386 O O . PRO A 1 174 ? -5.817 12.868 14.199 1.00 94.06 174 PRO A O 1
ATOM 1389 N N . ILE A 1 175 ? -7.015 11.333 15.313 1.00 92.69 175 ILE A N 1
ATOM 1390 C CA . ILE A 1 175 ? -6.044 11.165 16.405 1.00 92.69 175 ILE A CA 1
ATOM 1391 C C . ILE A 1 175 ? -4.770 10.529 15.848 1.00 92.69 175 ILE A C 1
ATOM 1393 O O . ILE A 1 175 ? -3.690 11.067 16.043 1.00 92.69 175 ILE A O 1
ATOM 1397 N N . ILE A 1 176 ? -4.923 9.444 15.086 1.00 91.69 176 ILE A N 1
ATOM 1398 C CA . ILE A 1 176 ? -3.823 8.743 14.413 1.00 91.69 176 ILE A CA 1
ATOM 1399 C C . ILE A 1 176 ? -3.085 9.675 13.437 1.00 91.69 176 ILE A C 1
ATOM 1401 O O . ILE A 1 176 ? -1.864 9.645 13.339 1.00 91.69 176 ILE A O 1
ATOM 1405 N N . GLN A 1 177 ? -3.813 10.517 12.700 1.00 91.12 177 GLN A N 1
ATOM 1406 C CA . GLN A 1 177 ? -3.206 11.478 11.775 1.00 91.12 177 GLN A CA 1
ATOM 1407 C C . GLN A 1 177 ? -2.409 12.571 12.489 1.00 91.12 177 GLN A C 1
ATOM 1409 O O . GLN A 1 177 ? -1.395 13.011 11.955 1.00 91.12 177 GLN A O 1
ATOM 1414 N N . GLU A 1 178 ? -2.861 13.018 13.661 1.00 92.06 178 GLU A N 1
ATOM 1415 C CA . GLU A 1 178 ? -2.131 14.009 14.451 1.00 92.06 178 GLU A CA 1
ATOM 1416 C C . GLU A 1 178 ? -0.889 13.390 15.101 1.00 92.06 178 GLU A C 1
ATOM 1418 O O . GLU A 1 178 ? 0.167 14.015 15.086 1.00 92.06 178 GLU A O 1
ATOM 1423 N N . THR A 1 179 ? -0.975 12.152 15.607 1.00 89.19 179 THR A N 1
ATOM 1424 C CA . THR A 1 179 ? 0.177 11.463 16.214 1.00 89.19 179 THR A CA 1
ATOM 1425 C C . THR A 1 179 ? 1.248 11.105 15.188 1.00 89.19 179 THR A C 1
ATOM 1427 O O . THR A 1 179 ? 2.431 11.235 15.473 1.00 89.19 179 THR A O 1
ATOM 1430 N N . MET A 1 180 ? 0.857 10.699 13.978 1.00 88.31 180 MET A N 1
ATOM 1431 C CA . MET A 1 180 ? 1.796 10.327 12.910 1.00 88.31 180 MET A CA 1
ATOM 1432 C C . MET A 1 180 ? 2.145 11.485 11.967 1.00 88.31 180 MET A C 1
ATOM 1434 O O . MET A 1 180 ? 2.664 11.268 10.874 1.00 88.31 180 MET A O 1
ATOM 1438 N N . LYS A 1 181 ? 1.866 12.731 12.356 1.00 89.19 181 LYS A N 1
ATOM 1439 C CA . LYS A 1 181 ? 2.137 13.906 11.519 1.00 89.19 181 LYS A CA 1
ATOM 1440 C C . LYS A 1 181 ? 3.623 14.090 11.214 1.00 89.19 181 LYS A C 1
ATOM 1442 O O . LYS A 1 181 ? 3.954 14.555 10.127 1.00 89.19 181 LYS A O 1
ATOM 1447 N N . ASP A 1 182 ? 4.481 13.700 12.152 1.00 82.81 182 ASP A N 1
ATOM 1448 C CA . ASP A 1 182 ? 5.937 13.838 12.050 1.00 82.81 182 ASP A CA 1
ATOM 1449 C C . ASP A 1 182 ? 6.573 12.816 11.094 1.00 82.81 182 ASP A C 1
ATOM 1451 O O . ASP A 1 182 ? 7.696 13.011 10.642 1.00 82.81 182 ASP A O 1
ATOM 1455 N N . TRP A 1 183 ? 5.842 11.752 10.748 1.00 78.38 183 TRP A N 1
ATOM 1456 C CA . TRP A 1 183 ? 6.268 10.710 9.806 1.00 78.38 183 TRP A CA 1
ATOM 1457 C C . TRP A 1 183 ? 5.91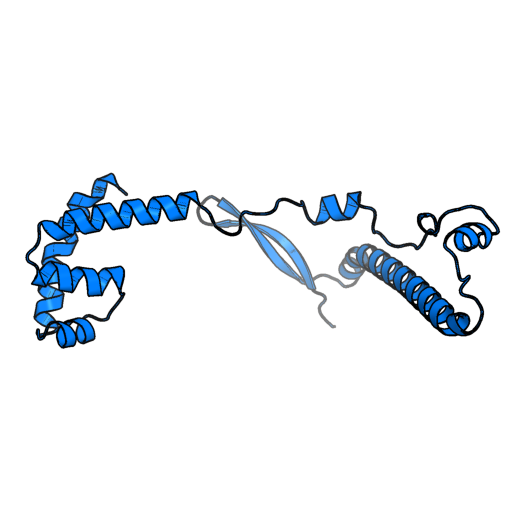6 11.027 8.344 1.00 78.38 183 TRP A C 1
ATOM 1459 O O . TRP A 1 183 ? 6.128 10.194 7.464 1.00 78.38 183 TRP A O 1
ATOM 1469 N N . LYS A 1 184 ? 5.315 12.193 8.090 1.00 59.09 184 LYS A N 1
ATOM 1470 C CA . LYS A 1 184 ? 4.752 12.576 6.794 1.00 59.09 184 LYS A CA 1
ATOM 1471 C C . LYS A 1 184 ? 5.717 13.366 5.914 1.00 59.09 184 LYS A C 1
ATOM 1473 O O . LYS A 1 184 ? 6.471 14.202 6.454 1.00 59.09 184 LYS A O 1
#

pLDDT: mean 75.28, std 17.19, range [36.66, 96.06]

Sequence (184 aa):
MKKRVVTVKTVKQINGKNVLVNQEVEVTEEIYLEMMRPVWREQKQTQRAYEDINVAWSNYEEEKSDWMPGTPDQFTAMGGTGEPISQLKMGLPLSLDRIAEDTNFEASARENVEAAAEALLLSEAFEEVLNDFSERNKMIMSLLLIDEMTEREVALIVGCSQKTVNNTKRKLLPIIQETMKDWK

Secondary structure (DSSP, 8-state):
-PPEEEEEEEEEEETTEEEEEEEEEEE-HHHHHHHHHHHHHHHHHHHHHHHHHHHHHHHHHHGGGT---SSGGGGGGS-SS---GGG--------HHHHHHHH------SS-HHHHHHHHHHHHHHHHHHHTS-HHHHHHHHHHHTS---HHHHHHHHT--HHHHHHHHHHHHHHHHHHTGGG-

Foldseek 3Di:
DDFDWDWDFDWDDDPNDTDTDTDIDGDDPVVVCVVCVVVVVLVVLQVQLVVVVVVVVVVVVVCVPPDDDPDPVVQCVPPPPSDPPVPPPSSHPPPVVVCCVVVVPPPDDPDDPVVVVLVVVVVVVLVVLLVVDDPLLSQLCCCCPVVVDDLCVSCVVSVHDSVVSVVSCVVCVVVSCVSCVVVD

Radius of gyration: 33.18 Å; chains: 1; bounding box: 68×59×74 Å

InterPro domains:
  IPR013324 RNA polymerase sigma factor, region 3/4-like [SSF88659] (108-182)